Protein AF-A0A9D8TQX1-F1 (afdb_monomer)

Secondary structure (DSSP, 8-state):
--HHHHHHHHHHHHHHHHHHHHHHHHHHHHHHHHH-TT---HHHHHHH-HHHHHHHHHHHHHHHHHTT-HHHHHHHHHHHHHHHS-EE-TT-EE-SS-EEET-TT-EE-TT-EE-TT-EEETT-EEE-SSS--SS-S-EE-TT-EE-TT-EEESS-EEPTT-EEPTT-EE-S-B-TTEEEEETTEEEEEE-

Radius of gyration: 18.11 Å; Cα contacts (8 Å, |Δi|>4): 454; chains: 1; bounding box: 48×31×55 Å

Mean predicted aligned error: 3.9 Å

Structure (mmCIF, N/CA/C/O backbone):
data_AF-A0A9D8TQX1-F1
#
_entry.id   AF-A0A9D8TQX1-F1
#
loop_
_atom_site.group_PDB
_atom_site.id
_atom_site.type_symbol
_atom_site.label_atom_id
_atom_site.label_alt_id
_atom_site.label_comp_id
_atom_site.label_asym_id
_atom_site.label_entity_id
_atom_site.label_seq_id
_atom_site.pdbx_PDB_ins_code
_atom_site.Cartn_x
_atom_site.Cartn_y
_atom_site.Cartn_z
_atom_site.occupancy
_atom_site.B_iso_or_equiv
_atom_site.auth_seq_id
_atom_site.auth_comp_id
_atom_site.auth_asym_id
_atom_site.auth_atom_id
_atom_site.pdbx_PDB_model_num
ATOM 1 N N . MET A 1 1 ? -33.184 -14.477 29.916 1.00 69.00 1 MET A N 1
ATOM 2 C CA . MET A 1 1 ? -31.735 -14.456 29.607 1.00 69.00 1 MET A CA 1
ATOM 3 C C . MET A 1 1 ? -31.050 -13.635 30.692 1.00 69.00 1 MET A C 1
ATOM 5 O O . MET A 1 1 ? -31.557 -12.560 30.979 1.00 69.00 1 MET A O 1
ATOM 9 N N . ASP A 1 2 ? -29.996 -14.140 31.345 1.00 86.94 2 ASP A N 1
ATOM 10 C CA . ASP A 1 2 ? -29.319 -13.424 32.445 1.00 86.94 2 ASP A CA 1
ATOM 11 C C . ASP A 1 2 ? -28.578 -12.176 31.910 1.00 86.94 2 ASP A C 1
ATOM 13 O O . ASP A 1 2 ? -27.626 -12.327 31.133 1.00 86.94 2 ASP A O 1
ATOM 17 N N . PRO A 1 3 ? -28.972 -10.948 32.309 1.00 84.06 3 PRO A N 1
ATOM 18 C CA . PRO A 1 3 ? -28.325 -9.713 31.868 1.00 84.06 3 PRO A CA 1
ATOM 19 C C . PRO A 1 3 ? -26.827 -9.663 32.197 1.00 84.06 3 PRO A C 1
ATOM 21 O O . PRO A 1 3 ? -26.047 -9.099 31.431 1.00 84.06 3 PRO A O 1
ATOM 24 N N . ARG A 1 4 ? -26.395 -10.289 33.303 1.00 86.62 4 ARG A N 1
ATOM 25 C CA . ARG A 1 4 ? -24.981 -10.324 33.712 1.00 86.62 4 ARG A CA 1
ATOM 26 C C . ARG A 1 4 ? -24.151 -11.204 32.784 1.00 86.62 4 ARG A C 1
ATOM 28 O O . ARG A 1 4 ? -23.018 -10.845 32.466 1.00 86.62 4 ARG A O 1
ATOM 35 N N . LYS A 1 5 ? -24.721 -12.319 32.317 1.00 88.56 5 LYS A N 1
ATOM 36 C CA . LYS A 1 5 ? -24.099 -13.189 31.310 1.0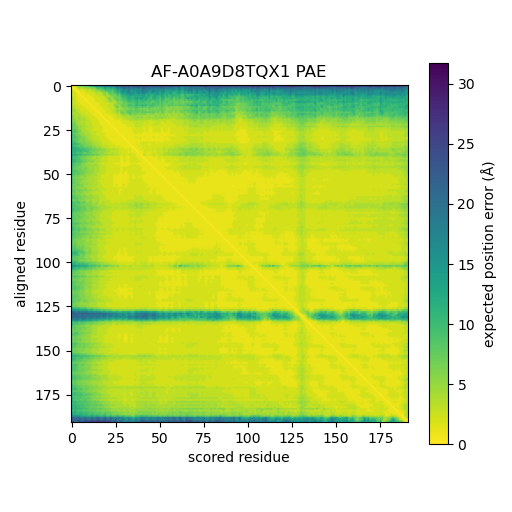0 88.56 5 LYS A CA 1
ATOM 37 C C . LYS A 1 5 ? -23.944 -12.453 29.976 1.00 88.56 5 LYS A C 1
ATOM 39 O O . LYS A 1 5 ? -22.842 -12.396 29.446 1.00 88.56 5 LYS A O 1
ATOM 44 N N . LEU A 1 6 ? -24.998 -11.776 29.509 1.00 88.00 6 LEU A N 1
ATOM 45 C CA . LEU A 1 6 ? -24.964 -11.005 28.259 1.00 88.00 6 LEU A CA 1
ATOM 46 C C . LEU A 1 6 ? -23.908 -9.881 28.275 1.00 88.00 6 LEU A C 1
ATOM 48 O O . LEU A 1 6 ? -23.226 -9.659 27.274 1.00 88.00 6 LEU A O 1
ATOM 52 N N . ILE A 1 7 ? -23.759 -9.171 29.399 1.00 90.50 7 ILE A N 1
ATOM 53 C CA . ILE A 1 7 ? -22.739 -8.121 29.557 1.00 90.50 7 ILE A CA 1
ATOM 54 C C . ILE A 1 7 ? -21.326 -8.719 29.536 1.00 90.50 7 ILE A C 1
ATOM 56 O O . ILE A 1 7 ? -20.458 -8.192 28.839 1.00 90.50 7 ILE A O 1
ATOM 60 N N . LYS A 1 8 ? -21.090 -9.826 30.255 1.00 89.81 8 LYS A N 1
ATOM 61 C CA . LYS A 1 8 ? -19.791 -10.521 30.252 1.00 89.81 8 LYS A CA 1
ATOM 62 C C . LYS A 1 8 ? -19.408 -11.009 28.856 1.00 89.81 8 LYS A C 1
ATOM 64 O O . LYS A 1 8 ? -18.277 -10.785 28.436 1.00 89.81 8 LYS A O 1
ATOM 69 N N . ASP A 1 9 ? -20.352 -11.595 28.125 1.00 90.88 9 ASP A N 1
ATOM 70 C CA . ASP A 1 9 ? -20.116 -12.099 26.770 1.00 90.88 9 ASP A CA 1
ATOM 71 C C . ASP A 1 9 ? -19.757 -10.956 25.805 1.00 90.88 9 ASP A C 1
ATOM 73 O O . ASP A 1 9 ? -18.794 -11.060 25.042 1.00 90.88 9 ASP A O 1
ATOM 77 N N . LYS A 1 10 ? -20.462 -9.815 25.888 1.00 88.69 10 LYS A N 1
ATOM 78 C CA . LYS A 1 10 ? -20.125 -8.610 25.108 1.00 88.69 10 LYS A CA 1
ATOM 79 C C . LYS A 1 10 ? -18.738 -8.062 25.450 1.00 88.69 10 LYS A C 1
ATOM 81 O O . LYS A 1 10 ? -17.983 -7.737 24.538 1.00 88.69 10 LYS A O 1
ATOM 86 N N . LEU A 1 11 ? -18.399 -7.963 26.736 1.00 90.25 11 LEU A N 1
ATOM 87 C CA . LEU A 1 11 ? -17.088 -7.477 27.184 1.00 90.25 11 LEU A CA 1
ATOM 88 C C . LEU A 1 11 ? -15.951 -8.389 26.721 1.00 90.25 11 LEU A C 1
ATOM 90 O O . LEU A 1 11 ? -14.916 -7.892 26.283 1.00 90.25 11 LEU A O 1
ATOM 94 N N . ASN A 1 12 ? -16.141 -9.707 26.794 1.00 90.31 12 ASN A N 1
ATOM 95 C CA . ASN A 1 12 ? -15.153 -10.670 26.319 1.00 90.31 12 ASN A CA 1
ATOM 96 C C . ASN A 1 12 ? -14.925 -10.523 24.815 1.00 90.31 12 ASN A C 1
ATOM 98 O O . ASN A 1 12 ? -13.776 -10.447 24.393 1.00 90.31 12 ASN A O 1
ATOM 102 N N . ARG A 1 13 ? -15.998 -10.381 24.028 1.00 88.38 13 ARG A N 1
ATOM 103 C CA . ARG A 1 13 ? -15.879 -10.160 22.583 1.00 88.38 13 ARG A CA 1
ATOM 104 C C . ARG A 1 13 ? -15.108 -8.880 22.259 1.00 88.38 13 ARG A C 1
ATOM 106 O O . ARG A 1 13 ? -14.161 -8.934 21.490 1.00 88.38 13 ARG A O 1
ATOM 113 N N . ILE A 1 14 ? -15.432 -7.767 22.924 1.00 86.62 14 ILE A N 1
ATOM 114 C CA . ILE A 1 14 ? -14.707 -6.495 22.751 1.00 86.62 14 ILE A CA 1
ATOM 115 C C . ILE A 1 14 ? -13.214 -6.658 23.065 1.00 86.62 14 ILE A C 1
ATOM 117 O O . ILE A 1 14 ? -12.375 -6.154 22.326 1.00 86.62 14 ILE A O 1
ATOM 121 N N . LYS A 1 15 ? -12.863 -7.367 24.146 1.00 87.62 15 LYS A N 1
ATOM 122 C CA . LYS A 1 15 ? -11.457 -7.619 24.500 1.00 87.62 15 LYS A CA 1
ATOM 123 C C . LYS A 1 15 ? -10.734 -8.445 23.438 1.00 87.62 15 LYS A C 1
ATOM 125 O O . LYS A 1 15 ? -9.597 -8.122 23.110 1.00 87.62 15 LYS A O 1
ATOM 130 N N . THR A 1 16 ? -11.378 -9.484 22.912 1.00 90.06 16 THR A N 1
ATOM 131 C CA . THR A 1 16 ? -10.821 -10.313 21.836 1.00 90.06 16 THR A CA 1
ATOM 132 C C . THR A 1 16 ? -10.605 -9.497 20.565 1.00 90.06 16 THR A C 1
ATOM 134 O O . THR A 1 16 ? -9.508 -9.527 20.012 1.00 90.06 16 THR A O 1
ATOM 137 N N . ASP A 1 17 ? -11.603 -8.713 20.153 1.00 87.38 17 ASP A N 1
ATOM 138 C CA . ASP A 1 17 ? -11.529 -7.874 18.954 1.00 87.38 17 ASP A CA 1
ATOM 139 C C . ASP A 1 17 ? -10.406 -6.830 19.077 1.00 87.38 17 ASP A C 1
ATOM 141 O O . ASP A 1 17 ? -9.601 -6.659 18.163 1.00 87.38 17 ASP A O 1
ATOM 145 N N . LEU A 1 18 ? -10.292 -6.174 20.238 1.00 87.88 18 LEU A N 1
ATOM 146 C CA . LEU A 1 18 ? -9.209 -5.226 20.520 1.00 87.88 18 LEU A CA 1
ATOM 147 C C . LEU A 1 18 ? -7.829 -5.893 20.511 1.00 87.88 18 LEU A C 1
ATOM 149 O O . LEU A 1 18 ? -6.872 -5.291 20.029 1.00 87.88 18 LEU A O 1
ATOM 153 N N . GLY A 1 19 ? -7.723 -7.121 21.026 1.00 91.44 19 GLY A N 1
ATOM 154 C CA . GLY A 1 19 ? -6.492 -7.909 20.969 1.00 91.44 19 GLY A CA 1
ATOM 155 C C . GLY A 1 19 ? -6.062 -8.180 19.529 1.00 91.44 19 GLY A C 1
ATOM 156 O O . GLY A 1 19 ? -4.933 -7.872 19.164 1.00 91.44 19 GLY A O 1
ATOM 157 N N . ALA A 1 20 ? -6.985 -8.648 18.687 1.00 89.38 20 ALA A N 1
ATOM 158 C CA . ALA A 1 20 ? -6.708 -8.921 17.279 1.00 89.38 20 ALA A CA 1
ATOM 159 C C . ALA A 1 20 ? -6.309 -7.654 16.498 1.00 89.38 20 ALA A C 1
ATOM 161 O O . ALA A 1 20 ? -5.365 -7.684 15.709 1.00 89.38 20 ALA A O 1
ATOM 162 N N . ILE A 1 21 ? -6.987 -6.525 16.745 1.00 91.25 21 ILE A N 1
ATOM 163 C CA . ILE A 1 21 ? -6.635 -5.233 16.134 1.00 91.25 21 ILE A CA 1
ATOM 164 C C . ILE A 1 21 ? -5.230 -4.811 16.558 1.00 91.25 21 ILE A C 1
ATOM 166 O O . ILE A 1 21 ? -4.421 -4.446 15.706 1.00 91.25 21 ILE A O 1
ATOM 170 N N . ARG A 1 22 ? -4.922 -4.878 17.858 1.00 93.50 22 ARG A N 1
ATOM 171 C CA . ARG A 1 22 ? -3.593 -4.547 18.381 1.00 93.50 22 ARG A CA 1
ATOM 172 C C . ARG A 1 22 ? -2.520 -5.393 17.703 1.00 93.50 22 ARG A C 1
ATOM 174 O O . ARG A 1 22 ? -1.526 -4.842 17.247 1.00 93.50 22 ARG A O 1
ATOM 181 N N . ASP A 1 23 ? -2.727 -6.702 17.620 1.00 94.88 23 ASP A N 1
ATOM 182 C CA . ASP A 1 23 ? -1.740 -7.622 17.059 1.00 94.88 23 ASP A CA 1
ATOM 183 C C . ASP A 1 23 ? -1.534 -7.366 15.554 1.00 94.88 23 ASP A C 1
ATOM 185 O O . ASP A 1 23 ? -0.401 -7.379 15.076 1.00 94.88 23 ASP A O 1
ATOM 189 N N . SER A 1 24 ? -2.600 -7.024 14.819 1.00 93.81 24 SER A N 1
ATOM 190 C CA . SER A 1 24 ? -2.498 -6.596 13.417 1.00 93.81 24 SER A CA 1
ATOM 191 C C . SER A 1 24 ? -1.720 -5.289 13.254 1.00 93.81 24 SER A C 1
ATOM 193 O O . SER A 1 24 ? -0.925 -5.171 12.326 1.00 93.81 24 SER A O 1
ATOM 195 N N . VAL A 1 25 ? -1.944 -4.303 14.125 1.00 96.62 25 VAL A N 1
ATOM 196 C CA . VAL A 1 25 ? -1.234 -3.015 14.071 1.00 96.62 25 VAL A CA 1
ATOM 197 C C . VAL A 1 25 ? 0.242 -3.199 14.408 1.00 96.62 25 VAL A C 1
ATOM 199 O O . VAL A 1 25 ? 1.092 -2.644 13.721 1.00 96.62 25 VAL A O 1
ATOM 202 N N . LEU A 1 26 ? 0.558 -4.003 15.425 1.00 97.19 26 LEU A N 1
ATOM 203 C CA . LEU A 1 26 ? 1.941 -4.320 15.779 1.00 97.19 26 LEU A CA 1
ATOM 204 C C . LEU A 1 26 ? 2.652 -5.063 14.648 1.00 97.19 26 LEU A C 1
ATOM 206 O O . LEU A 1 26 ? 3.803 -4.755 14.355 1.00 97.19 26 LEU A O 1
ATOM 210 N N . TYR A 1 27 ? 1.964 -5.983 13.967 1.00 98.00 27 TYR A N 1
ATOM 211 C CA . TYR A 1 27 ? 2.515 -6.643 12.786 1.00 98.00 27 TYR A CA 1
ATOM 212 C C . TYR A 1 27 ? 2.905 -5.635 11.697 1.00 98.00 27 TYR A C 1
ATOM 214 O O . TYR A 1 27 ? 4.018 -5.698 11.180 1.00 98.00 27 TYR A O 1
ATOM 222 N N . ASP A 1 28 ? 2.022 -4.680 11.388 1.00 97.69 28 ASP A N 1
ATOM 223 C CA . ASP A 1 28 ? 2.306 -3.621 10.414 1.00 97.69 28 ASP A CA 1
ATOM 224 C C . ASP A 1 28 ? 3.488 -2.743 10.881 1.00 97.69 28 ASP A C 1
ATOM 226 O O . ASP A 1 28 ? 4.413 -2.504 10.108 1.00 97.69 28 ASP A O 1
ATOM 230 N N . VAL A 1 29 ? 3.535 -2.340 12.158 1.00 98.12 29 VAL A N 1
ATOM 231 C CA . VAL A 1 29 ? 4.657 -1.563 12.725 1.00 98.12 29 VAL A CA 1
ATOM 232 C C . VAL A 1 29 ? 5.987 -2.307 12.587 1.00 98.12 29 VAL A C 1
ATOM 234 O O . VAL A 1 29 ? 6.970 -1.729 12.121 1.00 98.12 29 VAL A O 1
ATOM 237 N N . HIS A 1 30 ? 6.033 -3.592 12.935 1.00 97.88 30 HIS A N 1
ATOM 238 C CA . HIS A 1 30 ? 7.247 -4.397 12.798 1.00 97.88 30 HIS A CA 1
ATOM 239 C C . HIS A 1 30 ? 7.662 -4.574 11.336 1.00 97.88 30 HIS A C 1
ATOM 241 O O . HIS A 1 30 ? 8.851 -4.531 11.031 1.00 97.88 30 HIS A O 1
ATOM 247 N N . ALA A 1 31 ? 6.698 -4.682 10.422 1.00 98.06 31 ALA A N 1
ATOM 248 C CA . ALA A 1 31 ? 6.957 -4.713 8.990 1.00 98.06 31 ALA A CA 1
ATOM 249 C C . ALA A 1 31 ? 7.680 -3.447 8.489 1.00 98.06 31 ALA A C 1
ATOM 251 O O . ALA A 1 31 ? 8.590 -3.573 7.667 1.00 98.06 31 ALA A O 1
ATOM 252 N N . PHE A 1 32 ? 7.312 -2.258 8.986 1.00 97.81 32 PHE A N 1
ATOM 253 C CA . PHE A 1 32 ? 8.056 -1.016 8.729 1.00 97.81 32 PHE A CA 1
ATOM 254 C C . PHE A 1 32 ? 9.445 -1.057 9.380 1.00 97.81 32 PHE A C 1
ATOM 256 O O . PHE A 1 32 ? 10.429 -0.789 8.701 1.00 97.81 32 PHE A O 1
ATOM 263 N N . ARG A 1 33 ? 9.552 -1.458 10.656 1.00 96.62 33 ARG A N 1
ATOM 264 C CA . ARG A 1 33 ? 10.838 -1.554 11.383 1.00 96.62 33 ARG A CA 1
ATOM 265 C C . ARG A 1 33 ? 11.856 -2.467 10.700 1.00 96.62 33 ARG A C 1
ATOM 267 O O . ARG A 1 33 ? 13.047 -2.193 10.759 1.00 96.62 33 ARG A O 1
ATOM 274 N N . GLU A 1 34 ? 11.395 -3.559 10.099 1.00 96.69 34 GLU A N 1
ATOM 275 C CA . GLU A 1 34 ? 12.246 -4.532 9.412 1.00 96.69 34 GLU A CA 1
ATOM 276 C C . GLU A 1 34 ? 12.753 -4.014 8.060 1.00 96.69 34 GLU A C 1
ATOM 278 O O . GLU A 1 34 ? 13.872 -4.326 7.655 1.00 96.69 34 GLU A O 1
ATOM 283 N N . ARG A 1 35 ? 11.929 -3.237 7.346 1.00 95.75 35 ARG A N 1
ATOM 284 C CA . ARG A 1 35 ? 12.192 -2.844 5.952 1.00 95.75 35 ARG A CA 1
ATOM 285 C C . ARG A 1 35 ? 12.648 -1.406 5.767 1.00 95.75 35 ARG A C 1
ATOM 287 O O . ARG A 1 35 ? 13.155 -1.099 4.691 1.00 95.75 35 ARG A O 1
ATOM 294 N N . ASP A 1 36 ? 12.503 -0.566 6.782 1.00 95.00 36 ASP A N 1
ATOM 295 C CA . ASP A 1 36 ? 13.037 0.789 6.805 1.00 95.00 36 ASP A CA 1
ATOM 296 C C . ASP A 1 36 ? 14.218 0.886 7.790 1.00 95.00 36 ASP A C 1
ATOM 298 O O . ASP A 1 36 ? 14.011 0.947 9.007 1.00 95.00 36 ASP A O 1
ATOM 302 N N . PRO A 1 37 ? 15.468 0.936 7.288 1.00 92.44 37 PRO A N 1
ATOM 303 C CA . PRO A 1 37 ? 16.653 1.127 8.119 1.00 92.44 37 PRO A CA 1
ATOM 304 C C . PRO A 1 37 ? 16.667 2.444 8.909 1.00 92.44 37 PRO A C 1
ATOM 306 O O . PRO A 1 37 ? 17.447 2.566 9.854 1.00 92.44 37 PRO A O 1
ATOM 309 N N . ALA A 1 38 ? 15.867 3.443 8.516 1.00 94.44 38 ALA A N 1
ATOM 310 C CA . ALA A 1 38 ? 15.802 4.736 9.188 1.00 94.44 38 ALA A CA 1
ATOM 311 C C . ALA A 1 38 ? 14.938 4.705 10.452 1.00 94.44 38 ALA A C 1
ATOM 313 O O . ALA A 1 38 ? 15.170 5.514 11.354 1.00 94.44 38 ALA A O 1
ATOM 314 N N . ALA A 1 39 ? 14.002 3.759 10.567 1.00 94.44 39 ALA A N 1
ATOM 315 C CA . ALA A 1 39 ? 13.159 3.642 11.744 1.00 94.44 39 ALA A CA 1
ATOM 316 C C . ALA A 1 39 ? 14.014 3.406 12.996 1.00 94.44 39 ALA A C 1
ATOM 318 O O . ALA A 1 39 ? 14.852 2.502 13.037 1.00 94.44 39 ALA A O 1
ATOM 319 N N . GLN A 1 40 ? 13.783 4.182 14.055 1.00 94.25 40 GLN A N 1
ATOM 320 C CA . GLN A 1 40 ? 14.495 4.041 15.329 1.00 94.25 40 GLN A CA 1
ATOM 321 C C . GLN A 1 40 ? 13.640 3.343 16.391 1.00 94.25 40 GLN A C 1
ATOM 323 O O . GLN A 1 40 ? 14.181 2.660 17.262 1.00 94.25 40 GLN A O 1
ATOM 328 N N . SER A 1 41 ? 12.308 3.459 16.327 1.00 96.81 41 SER A N 1
ATOM 329 C CA . SER A 1 41 ? 11.408 2.831 17.306 1.00 96.81 41 SER A CA 1
ATOM 330 C C . SER A 1 41 ? 10.001 2.547 16.774 1.00 96.81 41 SER A C 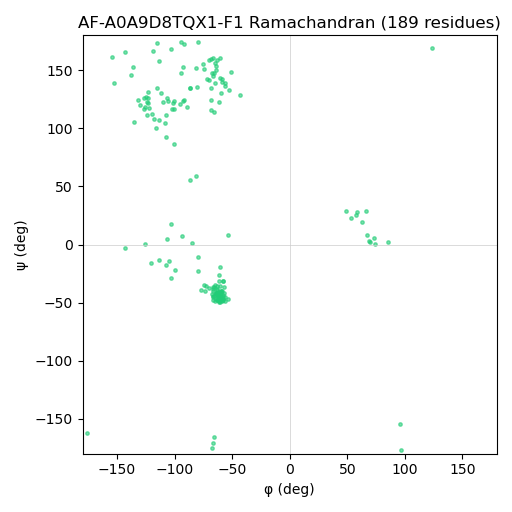1
ATOM 332 O O . SER A 1 41 ? 9.545 3.158 15.812 1.00 96.81 41 SER A O 1
ATOM 334 N N . ASP A 1 42 ? 9.280 1.653 17.452 1.00 97.19 42 ASP A N 1
ATOM 335 C CA . ASP A 1 42 ? 7.878 1.337 17.146 1.00 97.19 42 ASP A CA 1
ATOM 336 C C . ASP A 1 42 ? 6.963 2.557 17.340 1.00 97.19 42 ASP A C 1
ATOM 338 O O . ASP A 1 42 ? 6.021 2.766 16.578 1.00 97.19 42 ASP A O 1
ATOM 342 N N . ALA A 1 43 ? 7.264 3.391 18.342 1.00 97.25 43 ALA A N 1
ATOM 343 C CA . ALA A 1 43 ? 6.524 4.621 18.610 1.00 97.25 43 ALA A CA 1
ATOM 344 C C . ALA A 1 43 ? 6.702 5.649 17.485 1.00 97.25 43 ALA A C 1
ATOM 346 O O . ALA A 1 43 ? 5.738 6.297 17.092 1.00 97.25 43 ALA A O 1
ATOM 347 N N . GLU A 1 44 ? 7.916 5.774 16.947 1.00 97.44 44 GLU A N 1
ATOM 348 C CA . GLU A 1 44 ? 8.202 6.644 15.804 1.00 97.44 44 GLU A CA 1
ATOM 349 C C . GLU A 1 44 ? 7.401 6.212 14.570 1.00 97.44 44 GLU A C 1
ATOM 351 O O . GLU A 1 44 ? 6.695 7.030 13.984 1.00 97.44 44 GLU A O 1
ATOM 356 N N . VAL A 1 45 ? 7.433 4.918 14.236 1.00 97.50 45 VAL A N 1
ATOM 357 C CA . VAL A 1 45 ? 6.660 4.359 13.117 1.00 97.50 45 VAL A CA 1
ATOM 358 C C . VAL A 1 45 ? 5.165 4.604 13.313 1.00 97.50 45 VAL A C 1
ATOM 360 O O . VAL A 1 45 ? 4.486 5.094 12.414 1.00 97.50 45 VAL A O 1
ATOM 363 N N . LEU A 1 46 ? 4.635 4.293 14.497 1.00 96.94 46 LEU A N 1
ATOM 364 C CA . LEU A 1 46 ? 3.202 4.394 14.752 1.00 96.94 46 LEU A CA 1
ATOM 365 C C . LEU A 1 46 ? 2.683 5.836 14.721 1.00 96.94 46 LEU A C 1
ATOM 367 O O . LEU A 1 46 ? 1.549 6.047 14.300 1.00 96.94 46 LEU A O 1
ATOM 371 N N . LEU A 1 47 ? 3.470 6.796 15.214 1.00 96.56 47 LEU A N 1
ATOM 372 C CA . LEU A 1 47 ? 3.012 8.169 15.446 1.00 96.56 47 LEU A CA 1
ATOM 373 C C . LEU A 1 47 ? 3.411 9.151 14.347 1.00 96.56 47 LEU A C 1
ATOM 375 O O . LEU A 1 47 ? 2.802 10.217 14.251 1.00 96.56 47 LEU A O 1
ATOM 379 N N . LEU A 1 48 ? 4.454 8.848 13.570 1.00 97.00 48 LEU A N 1
ATOM 380 C CA . LEU A 1 48 ? 5.057 9.817 12.654 1.00 97.00 48 LEU A CA 1
ATOM 381 C C . LEU A 1 48 ? 5.032 9.372 11.190 1.00 97.00 48 LEU A C 1
ATOM 383 O O . LEU A 1 48 ? 5.220 10.221 10.322 1.00 97.00 48 LEU A O 1
ATOM 387 N N . TYR A 1 49 ? 4.789 8.091 10.880 1.00 97.94 49 TYR A N 1
ATOM 388 C CA . TYR A 1 49 ? 4.944 7.602 9.506 1.00 97.94 49 TYR A CA 1
ATOM 389 C C . TYR A 1 49 ? 3.638 7.762 8.716 1.00 97.94 49 TYR A C 1
ATOM 391 O O . TYR A 1 49 ? 2.635 7.114 9.036 1.00 97.94 49 TYR A O 1
ATOM 399 N N . PRO A 1 50 ? 3.623 8.552 7.620 1.00 98.00 50 PRO A N 1
ATOM 400 C CA . PRO A 1 50 ? 2.418 8.744 6.813 1.00 98.00 50 PRO A CA 1
ATOM 401 C C . PRO A 1 50 ? 1.893 7.442 6.205 1.00 98.00 50 PRO A C 1
ATOM 403 O O . PRO A 1 50 ? 0.680 7.249 6.137 1.00 98.00 50 PRO A O 1
ATOM 406 N N . GLY A 1 51 ? 2.796 6.534 5.811 1.00 98.19 51 GLY A N 1
ATOM 407 C CA . GLY A 1 51 ? 2.446 5.198 5.329 1.00 98.19 51 GLY A CA 1
ATOM 408 C C . GLY A 1 51 ? 1.653 4.402 6.362 1.00 98.19 51 GLY A C 1
ATOM 409 O O . GLY A 1 51 ? 0.586 3.881 6.044 1.00 98.19 51 GLY A O 1
ATOM 410 N N . MET A 1 52 ? 2.115 4.388 7.615 1.00 98.31 52 MET A N 1
ATOM 411 C CA . MET A 1 52 ? 1.428 3.717 8.720 1.00 98.31 52 MET A CA 1
ATOM 412 C C . MET A 1 52 ? 0.045 4.334 8.975 1.00 98.31 52 MET A C 1
ATOM 414 O O . MET A 1 52 ? -0.958 3.622 9.047 1.00 98.31 52 MET A O 1
ATOM 418 N N . HIS A 1 53 ? -0.041 5.667 9.034 1.00 98.56 53 HIS A N 1
ATOM 419 C CA . HIS A 1 53 ? -1.315 6.366 9.212 1.00 98.56 53 HIS A CA 1
ATOM 420 C C . HIS A 1 53 ? -2.309 6.060 8.082 1.00 98.56 53 HIS A C 1
ATOM 422 O O . HIS A 1 53 ? -3.482 5.795 8.351 1.00 98.56 53 HIS A O 1
ATOM 428 N N . ALA A 1 54 ? -1.854 6.049 6.825 1.00 98.62 54 ALA A N 1
ATOM 429 C CA . ALA A 1 54 ? -2.698 5.740 5.675 1.00 98.62 54 ALA A CA 1
ATOM 430 C C . ALA A 1 54 ? -3.305 4.331 5.766 1.00 98.62 54 ALA A C 1
ATOM 432 O O . ALA A 1 54 ? -4.493 4.166 5.482 1.00 98.62 54 ALA A O 1
ATOM 433 N N . LEU A 1 55 ? -2.538 3.333 6.224 1.00 98.50 55 LEU A N 1
ATOM 434 C CA . LEU A 1 55 ? -3.050 1.977 6.443 1.00 98.50 55 LEU A CA 1
ATOM 435 C C . LEU A 1 55 ? -4.093 1.927 7.559 1.00 98.50 55 LEU A C 1
ATOM 437 O O . LEU A 1 55 ? -5.141 1.310 7.374 1.00 98.50 55 LEU A O 1
ATOM 441 N N . LEU A 1 56 ? -3.858 2.601 8.690 1.00 98.38 56 LEU A N 1
ATOM 442 C CA . LEU A 1 56 ? -4.825 2.651 9.793 1.00 98.38 56 LEU A CA 1
ATOM 443 C C . LEU A 1 56 ? -6.160 3.253 9.339 1.00 98.38 56 LEU A C 1
ATOM 445 O O . LEU A 1 56 ? -7.223 2.667 9.568 1.00 98.38 56 LEU A O 1
ATOM 449 N N . PHE A 1 57 ? -6.112 4.390 8.639 1.00 98.56 57 PHE A N 1
ATOM 450 C CA . PHE A 1 57 ? -7.312 5.008 8.080 1.00 98.56 57 PHE A CA 1
ATOM 451 C C . PHE A 1 57 ? -7.982 4.123 7.032 1.00 98.56 57 PHE A C 1
ATOM 453 O O . PHE A 1 57 ? -9.209 4.011 7.033 1.00 98.56 57 PHE A O 1
ATOM 460 N N . HIS A 1 58 ? -7.208 3.475 6.158 1.00 98.75 58 HIS A N 1
ATOM 461 C CA . HIS A 1 58 ? -7.754 2.563 5.162 1.00 98.75 58 HIS A CA 1
ATOM 462 C C . HIS A 1 58 ? -8.468 1.379 5.815 1.00 98.75 58 HIS A C 1
ATOM 464 O O . HIS A 1 58 ? -9.606 1.114 5.449 1.00 98.75 58 HIS A O 1
ATOM 470 N N . ARG A 1 59 ? -7.873 0.714 6.813 1.00 98.19 59 ARG A N 1
ATOM 471 C CA . ARG A 1 59 ? -8.510 -0.415 7.515 1.00 98.19 59 ARG A CA 1
ATOM 472 C C . ARG A 1 59 ? -9.841 0.006 8.159 1.00 98.19 59 ARG A C 1
ATOM 474 O O . ARG A 1 59 ? -10.831 -0.717 8.054 1.00 98.19 59 ARG A O 1
ATOM 481 N N . ALA A 1 60 ? -9.906 1.205 8.747 1.00 97.94 60 ALA A N 1
ATOM 482 C CA . ALA A 1 60 ? -11.156 1.763 9.272 1.00 97.94 60 ALA A CA 1
ATOM 483 C C . ALA A 1 60 ? -12.182 2.073 8.162 1.00 97.94 60 ALA A C 1
ATOM 485 O O . ALA A 1 60 ? -13.361 1.732 8.287 1.00 97.94 60 ALA A O 1
ATOM 486 N N . ALA A 1 61 ? -11.742 2.689 7.061 1.00 98.69 61 ALA A N 1
ATOM 487 C CA . ALA A 1 61 ? -12.588 2.995 5.911 1.00 98.69 61 ALA A CA 1
ATOM 488 C C . ALA A 1 61 ? -13.121 1.724 5.232 1.00 98.69 61 ALA A C 1
ATOM 490 O O . ALA A 1 61 ? -14.299 1.669 4.886 1.00 98.69 61 ALA A O 1
ATOM 491 N N . HIS A 1 62 ? -12.286 0.697 5.086 1.00 98.62 62 HIS A N 1
ATOM 492 C CA . HIS A 1 62 ? -12.636 -0.598 4.514 1.00 98.62 62 HIS A CA 1
ATOM 493 C C . HIS A 1 62 ? -13.723 -1.282 5.342 1.00 98.62 62 HIS A C 1
ATOM 495 O O . HIS A 1 62 ? -14.773 -1.629 4.811 1.00 98.62 62 HIS A O 1
ATOM 501 N N . ALA A 1 63 ? -13.559 -1.335 6.668 1.00 97.38 63 ALA A N 1
ATOM 502 C CA . ALA A 1 63 ? -14.562 -1.914 7.559 1.00 97.38 63 ALA A CA 1
ATOM 503 C C . ALA A 1 63 ? -15.922 -1.183 7.509 1.00 97.38 63 ALA A C 1
ATOM 505 O O . ALA A 1 63 ? -16.968 -1.797 7.726 1.00 97.38 63 ALA A O 1
ATOM 506 N N . LEU A 1 64 ? -15.940 0.132 7.251 1.00 98.19 64 LEU A N 1
ATOM 507 C CA . LEU A 1 64 ? -17.183 0.873 6.998 1.00 98.19 64 LEU A CA 1
ATOM 508 C C . LEU A 1 64 ? -17.761 0.569 5.615 1.00 98.19 64 LEU A C 1
ATOM 510 O O . LEU A 1 64 ? -18.979 0.435 5.481 1.00 98.19 64 LEU A O 1
ATOM 514 N N . HIS A 1 65 ? -16.899 0.458 4.606 1.00 98.38 65 HIS A N 1
ATOM 515 C CA . HIS A 1 65 ? -17.286 0.133 3.240 1.00 98.38 65 HIS A CA 1
ATOM 516 C C . HIS A 1 65 ? -17.960 -1.242 3.162 1.00 98.38 65 HIS A C 1
ATOM 518 O O . HIS A 1 65 ? -19.052 -1.342 2.609 1.00 98.38 65 HIS A O 1
ATOM 524 N N . GLU A 1 66 ? -17.387 -2.267 3.798 1.00 98.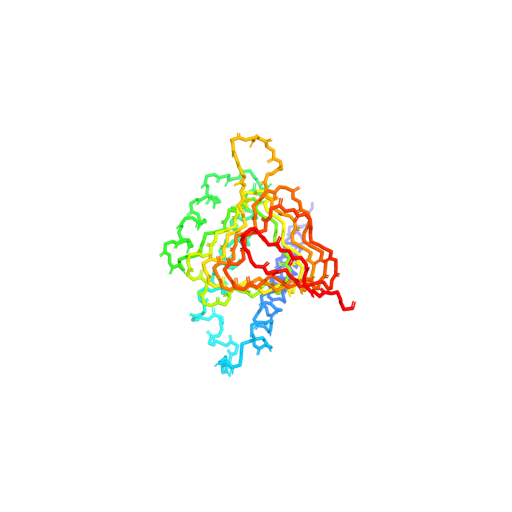00 66 GLU A N 1
ATOM 525 C CA . GLU A 1 66 ? -17.954 -3.624 3.864 1.00 98.00 66 GLU A CA 1
ATOM 526 C C . GLU A 1 66 ? -19.325 -3.673 4.558 1.00 98.00 66 GLU A C 1
ATOM 528 O O . GLU A 1 66 ? -20.154 -4.528 4.260 1.00 98.00 66 GLU A O 1
ATOM 533 N N . LYS A 1 67 ? -19.602 -2.719 5.455 1.00 97.81 67 LYS A N 1
ATOM 534 C CA . LYS A 1 67 ? -20.907 -2.561 6.121 1.00 97.81 67 LYS A CA 1
ATOM 535 C C . LYS A 1 67 ? -21.913 -1.738 5.305 1.00 97.81 67 LYS A C 1
ATOM 537 O O . LYS A 1 67 ? -23.015 -1.487 5.785 1.00 97.81 67 LYS A O 1
ATOM 542 N N . GLY A 1 68 ? -21.544 -1.285 4.107 1.00 97.81 68 GLY A N 1
ATOM 543 C CA . GLY A 1 68 ? -22.391 -0.480 3.224 1.00 97.81 68 GLY A CA 1
ATOM 544 C C . GLY A 1 68 ? -22.357 1.030 3.491 1.00 97.81 68 GLY A C 1
ATOM 545 O O . GLY A 1 68 ? -23.023 1.785 2.784 1.00 97.81 68 GLY A O 1
ATOM 546 N N . TYR A 1 69 ? -21.558 1.516 4.449 1.00 98.06 69 TYR A N 1
ATOM 547 C CA . TYR A 1 69 ? -21.414 2.951 4.739 1.00 98.06 69 TYR A CA 1
ATOM 548 C C . TYR A 1 69 ? -20.426 3.627 3.774 1.00 98.06 69 TYR A C 1
ATOM 550 O O . TYR A 1 69 ? -19.407 4.193 4.175 1.00 98.06 69 TYR A O 1
ATOM 558 N N . THR A 1 70 ? -20.722 3.566 2.476 1.00 97.19 70 THR A N 1
ATOM 559 C CA . THR A 1 70 ? -19.811 3.946 1.382 1.00 97.19 70 THR A CA 1
ATOM 560 C C . THR A 1 70 ? -19.384 5.414 1.418 1.00 97.19 70 THR A C 1
ATOM 562 O O . THR A 1 70 ? -18.205 5.708 1.223 1.00 97.19 70 THR A O 1
ATOM 565 N N . PHE A 1 71 ? -20.300 6.338 1.725 1.00 98.31 71 PHE A N 1
ATOM 566 C CA . PHE A 1 71 ? -19.976 7.763 1.841 1.00 98.31 71 PHE A CA 1
ATOM 567 C C . PHE A 1 71 ? -19.011 8.038 3.001 1.00 98.31 71 PHE A C 1
ATOM 569 O O . PHE A 1 71 ? -17.990 8.695 2.810 1.00 98.31 71 PHE A O 1
ATOM 576 N N . ALA A 1 72 ? -19.295 7.492 4.189 1.00 98.50 72 ALA A N 1
ATOM 577 C CA . ALA A 1 72 ? -18.440 7.660 5.363 1.00 98.50 72 ALA A CA 1
ATOM 578 C C . ALA A 1 72 ? -17.047 7.056 5.128 1.00 98.50 72 ALA A C 1
ATOM 580 O O . ALA A 1 72 ? -16.034 7.691 5.412 1.00 98.50 72 ALA A O 1
ATOM 581 N N . ALA A 1 73 ? -16.993 5.869 4.521 1.00 98.62 73 ALA A N 1
ATOM 582 C CA . ALA A 1 73 ? -15.747 5.238 4.108 1.00 98.62 73 ALA A CA 1
ATOM 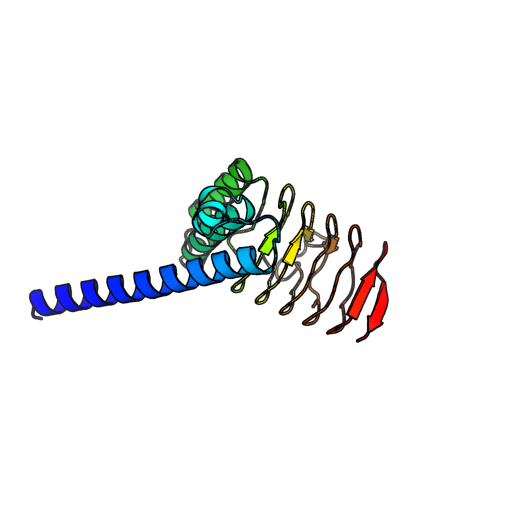583 C C . ALA A 1 73 ? -14.944 6.126 3.139 1.00 98.62 73 ALA A C 1
ATOM 585 O O . ALA A 1 73 ? -13.738 6.317 3.316 1.00 98.62 73 ALA A O 1
ATOM 586 N N . ARG A 1 74 ? -15.605 6.722 2.135 1.00 98.38 74 ARG A N 1
ATOM 587 C CA . ARG A 1 74 ? -14.951 7.630 1.181 1.00 98.38 74 ARG A CA 1
ATOM 588 C C . ARG A 1 74 ? -14.476 8.917 1.856 1.00 98.38 74 ARG A C 1
ATOM 590 O O . ARG A 1 74 ? -13.374 9.360 1.549 1.00 98.38 74 ARG A O 1
ATOM 597 N N . ALA A 1 75 ? -15.240 9.473 2.795 1.00 98.69 75 ALA A N 1
ATOM 598 C CA . ALA A 1 75 ? -14.836 10.647 3.567 1.00 98.69 75 ALA A CA 1
ATOM 599 C C . ALA A 1 75 ? -13.556 10.384 4.383 1.00 98.69 75 ALA A C 1
ATOM 601 O O . ALA A 1 75 ? -12.629 11.189 4.324 1.00 98.69 75 ALA A O 1
ATOM 602 N N . ILE A 1 76 ? -13.455 9.230 5.059 1.00 98.75 76 ILE A N 1
ATOM 603 C CA . ILE A 1 76 ? -12.227 8.826 5.771 1.00 98.75 76 ILE A CA 1
ATOM 604 C C . ILE A 1 76 ? -11.054 8.681 4.797 1.00 98.75 76 ILE A C 1
ATOM 606 O O . ILE A 1 76 ? -9.983 9.223 5.053 1.00 98.75 76 ILE A O 1
ATOM 610 N N . SER A 1 77 ? -11.254 8.000 3.665 1.00 98.56 77 SER A N 1
ATOM 611 C CA . SER A 1 77 ? -10.221 7.837 2.629 1.00 98.56 77 SER A CA 1
ATOM 612 C C . SER A 1 77 ? -9.700 9.185 2.110 1.00 98.56 77 SER A C 1
ATOM 614 O O . SER A 1 77 ? -8.491 9.367 1.974 1.00 98.56 77 SER A O 1
ATOM 616 N N . GLN A 1 78 ? -10.578 10.168 1.887 1.00 98.62 78 GLN A N 1
ATOM 617 C CA . GLN A 1 78 ? -10.163 11.504 1.448 1.00 98.62 78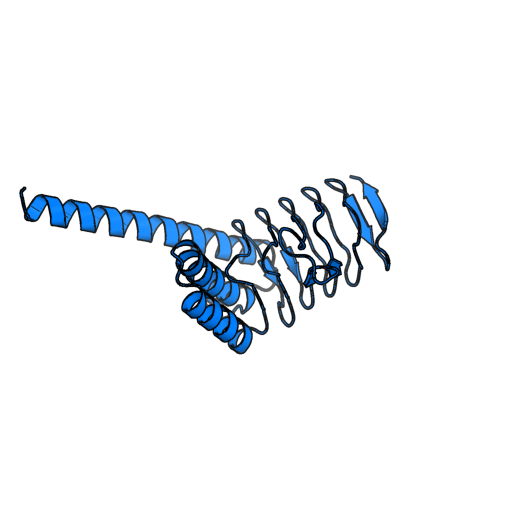 GLN A CA 1
ATOM 618 C C . GLN A 1 78 ? -9.483 12.318 2.557 1.00 98.62 78 GLN A C 1
ATOM 620 O O . GLN A 1 78 ? -8.518 13.028 2.279 1.00 98.62 78 GLN A O 1
ATOM 625 N N . GLY A 1 79 ? -9.922 12.180 3.811 1.00 98.62 79 GLY A N 1
ATOM 626 C CA . GLY A 1 79 ? -9.221 12.757 4.961 1.00 98.62 79 GLY A CA 1
ATOM 627 C C . GLY A 1 79 ? -7.807 12.190 5.114 1.00 98.62 79 GLY A C 1
ATOM 628 O O . GLY A 1 79 ? -6.849 12.946 5.266 1.00 98.62 79 GLY A O 1
ATOM 629 N N . ALA A 1 80 ? -7.654 10.871 4.972 1.00 98.38 80 ALA A N 1
ATOM 630 C CA . ALA A 1 80 ? -6.356 10.202 4.988 1.00 98.38 80 ALA A CA 1
ATOM 631 C C . ALA A 1 80 ? -5.444 10.714 3.869 1.00 98.38 80 ALA A C 1
ATOM 633 O O . ALA A 1 80 ? -4.300 11.080 4.137 1.00 98.38 80 ALA A O 1
ATOM 634 N N . ARG A 1 81 ? -5.964 10.830 2.638 1.00 98.44 81 ARG A N 1
ATOM 635 C CA . ARG A 1 81 ? -5.246 11.428 1.503 1.00 98.44 81 ARG A CA 1
ATOM 636 C C . ARG A 1 81 ? -4.779 12.848 1.811 1.00 98.44 81 ARG A C 1
ATOM 638 O O . ARG A 1 81 ? -3.646 13.188 1.495 1.00 98.44 81 ARG A O 1
ATOM 645 N N . PHE A 1 82 ? -5.637 13.677 2.401 1.00 98.19 82 PHE A N 1
ATOM 646 C CA . PHE A 1 82 ? -5.292 15.058 2.738 1.00 98.19 82 PHE A CA 1
ATOM 647 C C . PHE A 1 82 ? -4.145 15.142 3.756 1.00 98.19 82 PHE A C 1
ATOM 649 O O . PHE A 1 82 ? -3.247 15.958 3.588 1.00 98.19 82 PHE A O 1
ATOM 656 N N . ILE A 1 83 ? -4.151 14.276 4.773 1.00 97.75 83 ILE A N 1
ATOM 657 C CA . ILE A 1 83 ? -3.141 14.270 5.842 1.00 97.75 83 ILE A CA 1
ATOM 658 C C . ILE A 1 83 ? -1.820 13.636 5.381 1.00 97.75 83 ILE A C 1
ATOM 660 O O . ILE A 1 83 ? -0.749 14.098 5.761 1.00 97.75 83 ILE A O 1
ATOM 664 N N . THR A 1 84 ? -1.887 12.561 4.593 1.00 98.31 84 THR A N 1
ATOM 665 C CA . THR A 1 84 ? -0.725 11.694 4.308 1.00 98.31 84 THR A CA 1
ATOM 666 C C . THR A 1 84 ? -0.173 11.830 2.891 1.00 98.31 84 THR A C 1
ATOM 668 O O . THR A 1 84 ? 0.943 11.393 2.627 1.00 98.31 84 THR A O 1
ATOM 671 N N . GLY A 1 85 ? -0.947 12.389 1.955 1.00 98.44 85 GLY A N 1
ATOM 672 C CA . GLY A 1 85 ? -0.620 12.385 0.528 1.00 98.44 85 GLY A CA 1
ATOM 673 C C . GLY A 1 85 ? -0.786 11.024 -0.165 1.00 98.44 85 GLY A C 1
ATOM 674 O O . GLY A 1 85 ? -0.439 10.918 -1.341 1.00 98.44 85 GLY A O 1
ATOM 675 N N . ILE A 1 86 ? -1.310 10.007 0.533 1.00 98.88 86 ILE A N 1
ATOM 676 C CA . ILE A 1 86 ? -1.539 8.644 0.029 1.00 98.88 86 ILE A CA 1
ATOM 677 C C . ILE A 1 86 ? -3.038 8.441 -0.205 1.00 98.88 86 ILE A C 1
ATOM 679 O O . ILE A 1 86 ? -3.845 8.588 0.713 1.00 98.88 86 ILE A O 1
ATOM 683 N N . GLU A 1 87 ? -3.432 8.067 -1.421 1.00 98.75 87 GLU A N 1
ATOM 684 C CA . GLU A 1 87 ? -4.820 7.731 -1.736 1.00 98.75 87 GLU A CA 1
ATOM 685 C C . GLU A 1 87 ? -5.013 6.217 -1.816 1.00 98.75 87 GLU A C 1
ATOM 687 O O . GLU A 1 87 ? -4.482 5.552 -2.702 1.00 98.75 87 GLU A O 1
ATOM 692 N N . ILE A 1 88 ? -5.839 5.678 -0.920 1.00 98.88 88 ILE A N 1
ATOM 693 C CA . ILE A 1 88 ? -6.285 4.284 -0.964 1.00 98.88 88 ILE A CA 1
ATOM 694 C C . ILE A 1 88 ? -7.805 4.281 -1.014 1.00 98.88 88 ILE A C 1
ATOM 696 O O . ILE A 1 88 ? -8.474 4.831 -0.1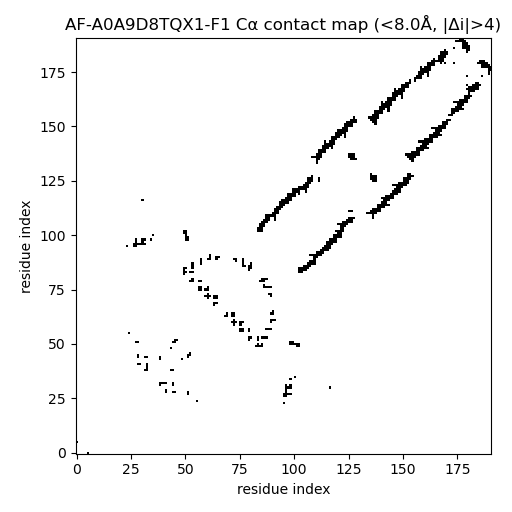28 1.00 98.88 88 ILE A O 1
ATOM 700 N N . HIS A 1 89 ? -8.371 3.679 -2.055 1.00 98.75 89 HIS A N 1
ATOM 701 C CA . HIS A 1 89 ? -9.813 3.528 -2.146 1.00 98.75 89 HIS A CA 1
ATOM 702 C C . HIS A 1 89 ? -10.335 2.615 -1.018 1.00 98.75 89 HIS A C 1
ATOM 704 O O . HIS A 1 89 ? -9.724 1.580 -0.756 1.00 98.75 89 HIS A O 1
ATOM 710 N N . PRO A 1 90 ? -11.477 2.922 -0.368 1.00 98.81 90 PRO A N 1
ATOM 711 C CA . PRO A 1 90 ? -11.989 2.089 0.724 1.00 98.81 90 PRO A CA 1
ATOM 712 C C . PRO A 1 90 ? -12.259 0.632 0.342 1.00 98.81 90 PRO A C 1
ATOM 714 O O . PRO A 1 90 ? -12.111 -0.243 1.178 1.00 98.81 90 PRO A O 1
ATOM 717 N N . ALA A 1 91 ? -12.646 0.372 -0.908 1.00 98.56 91 ALA A N 1
ATOM 718 C CA . ALA A 1 91 ? -12.929 -0.978 -1.406 1.00 98.56 91 ALA A CA 1
ATOM 719 C C . ALA A 1 91 ? -11.680 -1.797 -1.785 1.00 98.56 91 ALA A C 1
ATOM 721 O O . ALA A 1 91 ? -11.806 -2.998 -2.024 1.00 98.56 91 ALA A O 1
ATOM 722 N N . ALA A 1 92 ? -10.498 -1.167 -1.852 1.00 98.75 92 ALA A N 1
ATOM 723 C CA . ALA A 1 92 ? -9.261 -1.889 -2.127 1.00 98.75 92 ALA A CA 1
ATOM 724 C C . ALA A 1 92 ? -9.033 -2.935 -1.030 1.00 98.75 92 ALA A C 1
ATOM 726 O O . ALA A 1 92 ? -9.335 -2.681 0.137 1.00 98.75 92 ALA A O 1
ATOM 727 N N . LYS A 1 93 ? -8.509 -4.103 -1.398 1.00 98.81 93 LYS A N 1
ATOM 728 C CA . LYS A 1 93 ? -8.185 -5.158 -0.433 1.00 98.81 93 LYS A CA 1
ATOM 729 C C . LYS A 1 93 ? -6.694 -5.132 -0.164 1.00 98.81 93 LYS A C 1
ATOM 731 O O . LYS A 1 93 ? -5.906 -5.246 -1.100 1.00 98.81 93 LYS A O 1
ATOM 736 N N . ILE A 1 94 ? -6.318 -4.985 1.100 1.00 98.69 94 ILE A N 1
ATOM 737 C CA . ILE A 1 94 ? -4.921 -4.887 1.519 1.00 98.69 94 ILE A CA 1
ATOM 738 C C . ILE A 1 94 ? -4.645 -5.931 2.595 1.00 98.69 94 ILE A C 1
ATOM 740 O O . ILE A 1 94 ? -5.331 -5.977 3.620 1.00 98.69 94 ILE A O 1
ATOM 744 N N . GLY A 1 95 ? -3.625 -6.748 2.348 1.00 98.25 95 GLY A N 1
ATOM 745 C CA . GLY A 1 95 ? -3.099 -7.728 3.283 1.00 98.25 95 GLY A CA 1
ATOM 746 C C . GLY A 1 95 ? -2.451 -7.113 4.527 1.00 98.25 95 GLY A C 1
ATOM 747 O O . GLY A 1 95 ? -2.619 -5.937 4.876 1.00 98.25 95 GLY A O 1
ATOM 748 N N . LYS A 1 96 ? -1.702 -7.935 5.248 1.00 97.62 96 LYS A N 1
ATOM 749 C CA . LYS A 1 96 ? -0.902 -7.512 6.408 1.00 97.62 96 LYS A CA 1
ATOM 750 C C . LYS A 1 96 ? 0.525 -7.169 5.990 1.00 97.62 96 LYS A C 1
ATOM 752 O O . LYS A 1 96 ? 1.043 -7.700 5.011 1.00 97.62 96 LYS A O 1
ATOM 757 N N . GLY A 1 97 ? 1.171 -6.282 6.739 1.00 98.12 97 GLY A N 1
ATOM 758 C CA . GLY A 1 97 ? 2.563 -5.913 6.512 1.00 98.12 97 GLY A CA 1
ATOM 759 C C . GLY A 1 97 ? 2.790 -5.185 5.189 1.00 98.12 97 GLY A C 1
ATOM 760 O O . GLY A 1 97 ? 3.866 -5.310 4.611 1.00 98.12 97 GLY A O 1
ATOM 761 N N . LEU A 1 98 ? 1.811 -4.448 4.661 1.00 98.75 98 LEU A N 1
ATOM 762 C CA . LEU A 1 98 ? 2.098 -3.526 3.564 1.00 98.75 98 LEU A CA 1
ATOM 763 C C . LEU A 1 98 ? 2.960 -2.381 4.113 1.00 98.75 98 LEU A C 1
ATOM 765 O O . LEU A 1 98 ? 2.555 -1.703 5.047 1.00 98.75 98 LEU A O 1
ATOM 769 N N . VAL A 1 99 ? 4.129 -2.148 3.525 1.00 98.69 99 VAL A N 1
ATOM 770 C CA . VAL A 1 99 ? 4.950 -0.964 3.810 1.00 98.69 99 VAL A CA 1
ATOM 771 C C . VAL A 1 99 ? 4.757 0.030 2.677 1.00 98.69 99 VAL A C 1
ATOM 773 O O . VAL A 1 99 ? 5.015 -0.296 1.520 1.00 98.69 99 VAL A O 1
ATOM 776 N N . ILE A 1 100 ? 4.295 1.236 3.009 1.00 98.50 100 ILE A N 1
ATOM 777 C CA . ILE A 1 100 ? 4.224 2.360 2.071 1.00 98.50 100 ILE A CA 1
ATOM 778 C C . ILE A 1 100 ? 5.310 3.355 2.468 1.00 98.50 100 ILE A C 1
ATOM 780 O O . ILE A 1 100 ? 5.094 4.206 3.334 1.00 98.50 100 ILE A O 1
ATOM 784 N N . ASP A 1 101 ? 6.480 3.211 1.859 1.00 96.69 101 ASP A N 1
ATOM 785 C CA . ASP A 1 101 ? 7.651 4.015 2.180 1.00 96.69 101 ASP A CA 1
ATOM 786 C C . ASP A 1 101 ? 7.659 5.320 1.374 1.00 96.69 101 ASP A C 1
ATOM 788 O O . ASP A 1 101 ? 7.353 5.344 0.179 1.00 96.69 101 ASP A O 1
ATOM 792 N N . HIS A 1 102 ? 7.947 6.426 2.061 1.00 95.38 102 HIS A N 1
ATOM 793 C CA . HIS A 1 102 ? 7.896 7.786 1.523 1.00 95.38 102 HIS A CA 1
ATOM 794 C C . HIS A 1 102 ? 6.602 8.127 0.759 1.00 95.38 102 HIS A C 1
ATOM 796 O O . HIS A 1 102 ? 6.633 8.978 -0.121 1.00 95.38 102 HIS A O 1
ATOM 802 N N . GLY A 1 103 ? 5.467 7.502 1.099 1.00 92.44 103 GLY A N 1
ATOM 803 C CA . GLY A 1 103 ? 4.274 7.291 0.256 1.00 92.44 103 GLY A CA 1
ATOM 804 C C . GLY A 1 103 ? 3.569 8.468 -0.440 1.00 92.44 103 GLY A C 1
ATOM 805 O O . GLY A 1 103 ? 2.507 8.263 -1.025 1.00 92.44 103 GLY A O 1
ATOM 806 N N . ALA A 1 104 ? 4.105 9.684 -0.427 1.00 96.31 104 ALA A N 1
ATOM 807 C CA . ALA A 1 104 ? 3.602 10.810 -1.198 1.00 96.31 104 ALA A CA 1
ATOM 808 C C . ALA A 1 104 ? 3.224 10.400 -2.635 1.00 96.31 104 ALA A C 1
ATOM 810 O O . ALA A 1 104 ? 4.008 9.778 -3.357 1.00 96.31 104 ALA A O 1
ATOM 811 N N . ALA A 1 105 ? 2.006 10.763 -3.041 1.00 97.94 105 ALA A N 1
ATOM 812 C CA . ALA A 1 105 ? 1.434 10.479 -4.355 1.00 97.94 105 ALA A CA 1
ATOM 813 C C . ALA A 1 105 ? 1.256 8.985 -4.699 1.00 97.94 105 ALA A C 1
ATOM 815 O O . ALA A 1 105 ? 1.093 8.648 -5.873 1.00 97.94 105 ALA A O 1
ATOM 816 N N . VAL A 1 106 ? 1.248 8.088 -3.707 1.00 98.88 106 VAL A N 1
ATOM 817 C CA . VAL A 1 106 ? 0.770 6.713 -3.907 1.00 98.88 106 VAL A CA 1
ATOM 818 C C . VAL A 1 106 ? -0.742 6.718 -4.140 1.00 98.88 106 VAL A C 1
ATOM 820 O O . VAL A 1 106 ? -1.488 7.375 -3.413 1.00 98.88 106 VAL A O 1
ATOM 823 N N . VAL A 1 107 ? -1.193 5.966 -5.147 1.00 98.88 107 VAL A N 1
ATOM 824 C CA . VAL A 1 107 ? -2.611 5.806 -5.501 1.00 98.88 107 VAL A CA 1
ATOM 825 C C . VAL A 1 107 ? -2.948 4.324 -5.653 1.00 98.88 107 VAL A C 1
ATOM 827 O O . VAL A 1 107 ? -2.394 3.646 -6.517 1.00 98.88 107 VAL A O 1
ATOM 830 N N . ILE A 1 108 ? -3.890 3.830 -4.848 1.00 98.88 108 ILE A N 1
ATOM 831 C CA . ILE A 1 108 ? -4.404 2.456 -4.885 1.00 98.88 108 ILE A CA 1
ATOM 832 C C . ILE A 1 108 ? -5.907 2.494 -5.174 1.00 98.88 108 ILE A C 1
ATOM 834 O O . ILE A 1 108 ? -6.705 2.977 -4.365 1.00 98.88 108 ILE A O 1
ATOM 838 N N . GLY A 1 109 ? -6.288 2.013 -6.357 1.00 98.31 109 GLY A N 1
ATOM 839 C CA . GLY A 1 109 ? -7.652 2.130 -6.863 1.00 98.31 109 GLY A CA 1
ATOM 840 C C . GLY A 1 109 ? -8.657 1.116 -6.307 1.00 98.31 109 GLY A C 1
ATOM 841 O O . GLY A 1 109 ? -8.320 0.195 -5.569 1.00 98.31 109 GLY A O 1
ATOM 842 N N . GLU A 1 110 ? -9.928 1.300 -6.676 1.00 98.25 110 GLU A N 1
ATOM 843 C CA . GLU A 1 110 ? -11.089 0.633 -6.062 1.00 98.25 110 GLU A CA 1
ATOM 844 C C . GLU A 1 110 ? -11.005 -0.889 -6.005 1.00 98.25 110 GLU A C 1
ATOM 846 O O . GLU A 1 110 ? -11.306 -1.476 -4.975 1.00 98.25 110 GLU A O 1
ATOM 851 N N . THR A 1 111 ? -10.630 -1.521 -7.111 1.00 98.12 111 THR A N 1
ATOM 852 C CA . THR A 1 111 ? -10.628 -2.985 -7.232 1.00 98.12 111 THR A CA 1
ATOM 853 C C . THR A 1 111 ? -9.223 -3.557 -7.114 1.00 98.12 111 THR A C 1
ATOM 855 O O . THR A 1 111 ? -8.971 -4.651 -7.625 1.00 98.12 111 THR A O 1
ATOM 858 N N . ALA A 1 112 ? -8.282 -2.777 -6.579 1.00 98.81 112 ALA A N 1
ATOM 859 C CA . ALA A 1 112 ? -6.923 -3.237 -6.377 1.00 98.81 112 ALA A CA 1
ATOM 860 C C . ALA A 1 112 ? -6.913 -4.249 -5.233 1.00 98.81 112 ALA A C 1
ATOM 862 O O . ALA A 1 112 ? -7.637 -4.110 -4.243 1.00 98.81 112 ALA A O 1
ATOM 863 N N . GLU A 1 113 ? -6.086 -5.268 -5.388 1.00 98.88 113 GLU A N 1
ATOM 864 C CA . GLU A 1 113 ? -5.815 -6.244 -4.343 1.00 98.88 113 GLU A CA 1
ATOM 865 C C . GLU A 1 113 ? -4.313 -6.244 -4.110 1.00 98.88 113 GLU A C 1
ATOM 867 O O . GLU A 1 113 ? -3.547 -6.273 -5.070 1.00 98.88 113 GLU A O 1
ATOM 872 N N . VAL A 1 114 ? -3.898 -6.164 -2.851 1.00 98.94 114 VAL A N 1
ATOM 873 C CA . VAL A 1 114 ? -2.495 -6.186 -2.447 1.00 98.94 114 VAL A CA 1
ATOM 874 C C . VAL A 1 114 ? -2.314 -7.281 -1.414 1.00 98.94 114 VAL A C 1
ATOM 876 O O . VAL A 1 114 ? -2.949 -7.238 -0.360 1.00 98.94 114 VAL A O 1
ATOM 879 N N . GLY A 1 115 ? -1.477 -8.263 -1.740 1.00 98.81 115 GLY A N 1
ATOM 880 C CA . GLY A 1 115 ? -1.127 -9.370 -0.863 1.00 98.81 115 GLY A CA 1
ATOM 881 C C . GLY A 1 115 ? -0.302 -8.945 0.351 1.00 98.81 115 GLY A C 1
ATOM 882 O O . GLY A 1 115 ? -0.041 -7.764 0.598 1.00 98.81 115 GLY A O 1
ATOM 883 N N . ASP A 1 116 ? 0.124 -9.941 1.116 1.00 98.81 116 ASP A N 1
ATOM 884 C CA . ASP A 1 116 ? 0.869 -9.731 2.350 1.00 98.81 116 ASP A CA 1
ATOM 885 C C . ASP A 1 116 ? 2.316 -9.310 2.072 1.00 98.81 116 ASP A C 1
ATOM 887 O O . ASP A 1 116 ? 2.925 -9.697 1.072 1.00 98.81 116 ASP A O 1
ATOM 891 N N . ASN A 1 117 ? 2.893 -8.547 2.999 1.00 98.69 117 ASN A N 1
ATOM 892 C CA . ASN A 1 117 ? 4.319 -8.209 3.036 1.00 98.69 117 ASN A CA 1
ATOM 893 C C . ASN A 1 117 ? 4.843 -7.496 1.784 1.00 98.69 117 ASN A C 1
ATOM 895 O O . ASN A 1 117 ? 6.024 -7.583 1.449 1.00 98.69 117 ASN A O 1
ATOM 899 N N . CYS A 1 118 ? 3.979 -6.756 1.095 1.00 98.88 118 CYS A N 1
ATOM 900 C CA . CYS A 1 118 ? 4.394 -5.919 -0.022 1.00 98.88 118 CYS A CA 1
ATOM 901 C C . CYS A 1 118 ? 5.101 -4.648 0.458 1.00 98.88 118 CYS A C 1
ATOM 903 O O . CYS A 1 118 ? 4.850 -4.162 1.564 1.00 98.88 118 CYS A O 1
ATOM 905 N N . THR A 1 119 ? 5.944 -4.080 -0.400 1.00 98.81 119 THR A N 1
ATOM 906 C CA . THR A 1 119 ? 6.552 -2.759 -0.207 1.00 98.81 119 THR A CA 1
ATOM 907 C C . THR A 1 119 ? 6.253 -1.884 -1.415 1.00 98.81 119 THR A C 1
ATOM 909 O O . THR A 1 119 ? 6.533 -2.268 -2.550 1.00 98.81 119 THR A O 1
ATOM 912 N N . ILE A 1 120 ? 5.699 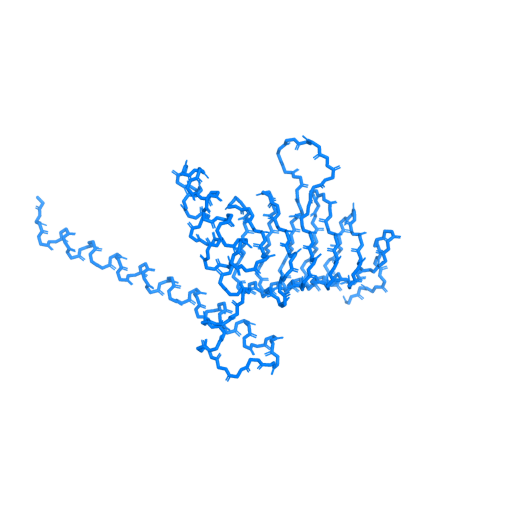-0.701 -1.174 1.00 98.81 120 ILE A N 1
ATOM 913 C CA . ILE A 1 120 ? 5.345 0.288 -2.188 1.00 98.81 120 ILE A CA 1
ATOM 914 C C . ILE A 1 120 ? 6.055 1.597 -1.855 1.00 98.81 120 ILE A C 1
ATOM 916 O O . ILE A 1 120 ? 5.910 2.119 -0.755 1.00 98.81 120 ILE A O 1
ATOM 920 N N . TYR A 1 121 ? 6.791 2.136 -2.819 1.00 98.75 121 TYR A N 1
ATOM 921 C CA . TYR A 1 121 ? 7.453 3.433 -2.692 1.00 98.75 121 TYR A CA 1
ATOM 922 C C . TYR A 1 121 ? 6.577 4.589 -3.200 1.00 98.75 121 TYR A C 1
ATOM 924 O O . TYR A 1 121 ? 5.525 4.391 -3.813 1.00 98.75 121 TYR A O 1
ATOM 932 N N . GLN A 1 122 ? 7.034 5.819 -2.973 1.00 98.69 122 GLN A N 1
ATOM 933 C CA . GLN A 1 122 ? 6.374 7.056 -3.384 1.00 98.69 122 GLN A CA 1
ATOM 934 C C . GLN A 1 122 ? 5.973 7.083 -4.863 1.00 98.69 122 GLN A C 1
ATOM 936 O O . GLN A 1 122 ? 6.658 6.533 -5.726 1.00 98.69 122 GLN A O 1
ATOM 941 N N . GLY A 1 123 ? 4.881 7.775 -5.185 1.00 98.62 123 GLY A N 1
ATOM 942 C CA . GLY A 1 123 ? 4.434 8.006 -6.563 1.00 98.62 123 GLY A CA 1
ATOM 943 C C . GLY A 1 123 ? 3.963 6.760 -7.322 1.00 98.62 123 GLY A C 1
ATOM 944 O O . GLY A 1 123 ? 3.751 6.836 -8.539 1.00 98.62 123 GLY A O 1
ATOM 945 N N . VAL A 1 124 ? 3.827 5.612 -6.654 1.00 98.94 124 VAL A N 1
ATOM 946 C CA . VAL A 1 124 ? 3.302 4.388 -7.267 1.00 98.94 124 VAL A CA 1
ATOM 947 C C . VAL A 1 124 ? 1.808 4.518 -7.557 1.00 98.94 124 VAL A C 1
ATOM 949 O O . VAL A 1 124 ? 1.047 5.070 -6.766 1.00 98.94 124 VAL A O 1
ATOM 952 N N . THR A 1 125 ? 1.358 3.974 -8.687 1.00 98.88 125 THR A N 1
ATOM 953 C CA . THR A 1 125 ? -0.072 3.878 -9.013 1.00 98.88 125 THR A CA 1
ATOM 954 C C . THR A 1 125 ? -0.464 2.437 -9.303 1.00 98.88 125 THR A C 1
ATOM 956 O O . THR A 1 125 ? 0.072 1.832 -10.229 1.00 98.88 125 THR A O 1
ATOM 959 N N . LEU A 1 126 ? -1.442 1.927 -8.555 1.00 98.81 126 LEU A N 1
ATOM 960 C CA . LEU A 1 126 ? -2.191 0.705 -8.850 1.00 98.81 126 LEU A CA 1
ATOM 961 C C . LEU A 1 126 ? -3.535 1.122 -9.457 1.00 98.81 126 LEU A C 1
ATOM 963 O O . LEU A 1 126 ? -4.515 1.365 -8.745 1.00 98.81 126 LEU A O 1
ATOM 967 N N . GLY A 1 127 ? -3.533 1.309 -10.775 1.00 97.88 127 GLY A N 1
ATOM 968 C CA . GLY A 1 127 ? -4.574 2.013 -11.525 1.00 97.88 127 GLY A CA 1
ATOM 969 C C . GLY A 1 127 ? -5.332 1.126 -12.511 1.00 97.88 127 GLY A C 1
ATOM 970 O O . GLY A 1 127 ? -4.975 -0.028 -12.735 1.00 97.88 127 GLY A O 1
ATOM 971 N N . GLY A 1 128 ? -6.383 1.687 -13.110 1.00 94.62 128 GLY A N 1
ATOM 972 C CA . GLY A 1 128 ? -7.061 1.101 -14.267 1.00 94.62 128 GLY A CA 1
ATOM 973 C C . GLY A 1 128 ? -6.695 1.791 -15.579 1.00 94.62 128 GLY A C 1
ATOM 974 O O . GLY A 1 128 ? -6.090 2.861 -15.576 1.00 94.62 128 GLY A O 1
ATOM 975 N N . THR A 1 129 ? -7.068 1.175 -16.700 1.00 84.69 129 THR A N 1
ATOM 976 C CA . THR A 1 129 ? -6.712 1.611 -18.065 1.00 84.69 129 THR A CA 1
ATOM 977 C C . THR A 1 129 ? -7.871 2.243 -18.846 1.00 84.69 129 THR A C 1
ATOM 979 O O . THR A 1 129 ? -7.702 2.596 -20.010 1.00 84.69 129 THR A O 1
ATOM 982 N N . GLY A 1 130 ? -9.044 2.437 -18.232 1.00 79.50 130 GLY A N 1
ATOM 983 C CA . GLY A 1 130 ? -10.224 2.935 -18.941 1.00 79.50 130 GLY A CA 1
ATOM 984 C C . GLY A 1 130 ? -11.448 3.176 -18.057 1.00 79.50 130 GLY A C 1
ATOM 985 O O . GLY A 1 130 ? -11.343 3.295 -16.835 1.00 79.50 130 GLY A O 1
ATOM 986 N N . LYS A 1 131 ? -12.620 3.269 -18.701 1.00 75.00 131 LYS A N 1
ATOM 987 C CA . LYS A 1 131 ? -13.930 3.504 -18.058 1.00 75.00 131 LYS A CA 1
ATOM 988 C C . LYS A 1 131 ? -14.695 2.217 -17.731 1.00 75.00 131 LYS A C 1
ATOM 990 O O . LYS A 1 131 ? -15.857 2.298 -17.335 1.00 75.00 131 LYS A O 1
ATOM 995 N N . ASP A 1 132 ? -14.069 1.059 -17.916 1.00 77.44 132 ASP A N 1
ATOM 996 C CA . ASP A 1 132 ? -14.712 -0.229 -17.679 1.00 77.44 132 ASP A CA 1
ATOM 997 C C . ASP A 1 132 ? -15.186 -0.349 -16.230 1.00 77.44 132 ASP A C 1
ATOM 999 O O . ASP A 1 132 ? -14.539 0.124 -15.289 1.00 77.44 132 ASP A O 1
ATOM 1003 N N . THR A 1 133 ? -16.345 -0.972 -16.051 1.00 80.31 133 THR A N 1
ATOM 1004 C CA . THR A 1 133 ? -16.921 -1.257 -14.738 1.00 80.31 133 THR A CA 1
ATOM 1005 C C . THR A 1 133 ? -16.524 -2.667 -14.296 1.00 80.31 133 THR A C 1
ATOM 1007 O O . THR A 1 133 ? -16.331 -3.563 -15.112 1.00 80.31 133 THR A O 1
ATOM 1010 N N . GLY A 1 134 ? -16.361 -2.875 -12.985 1.00 91.00 134 GLY A N 1
ATOM 1011 C CA . GLY A 1 134 ? -15.866 -4.141 -12.427 1.00 91.00 134 GLY A CA 1
ATOM 1012 C C . GLY A 1 134 ? -14.356 -4.146 -12.157 1.00 91.00 134 GLY A C 1
ATOM 1013 O O . GLY A 1 134 ? -13.768 -3.092 -11.880 1.00 91.00 134 GLY A O 1
ATOM 1014 N N . LYS A 1 135 ? -13.739 -5.339 -12.169 1.00 95.56 135 LYS A N 1
ATOM 1015 C CA . LYS A 1 135 ? -12.304 -5.536 -11.892 1.00 95.56 135 LYS A CA 1
ATOM 1016 C C . LYS A 1 135 ? -11.474 -4.867 -12.989 1.00 95.56 135 LYS A C 1
ATOM 1018 O O . LYS A 1 135 ? -11.504 -5.288 -14.137 1.00 95.56 135 LYS A O 1
ATOM 1023 N N . ARG A 1 136 ? -10.725 -3.831 -12.609 1.00 97.06 136 ARG A N 1
ATOM 1024 C CA . ARG A 1 136 ? -9.950 -2.983 -13.540 1.00 97.06 136 ARG A CA 1
ATOM 1025 C C . ARG A 1 136 ? -8.601 -2.514 -13.004 1.00 97.06 136 ARG A C 1
ATOM 1027 O O . ARG A 1 136 ? -7.869 -1.838 -13.707 1.00 97.06 136 ARG A O 1
ATOM 1034 N N . HIS A 1 137 ? -8.295 -2.861 -11.762 1.00 98.44 137 HIS A N 1
ATOM 1035 C CA . HIS A 1 137 ? -7.043 -2.553 -11.076 1.00 98.44 137 HIS A CA 1
ATOM 1036 C C . HIS A 1 137 ? -6.278 -3.854 -10.818 1.00 98.44 137 HIS A C 1
ATOM 1038 O O . HIS A 1 137 ? -6.925 -4.909 -10.749 1.00 98.44 137 HIS A O 1
ATOM 1044 N N . PRO A 1 138 ? -4.953 -3.793 -10.625 1.00 98.56 138 PRO A N 1
ATOM 1045 C CA . PRO A 1 138 ? -4.132 -4.992 -10.528 1.00 98.56 138 PRO A CA 1
ATOM 1046 C C . PRO A 1 138 ? -4.407 -5.806 -9.263 1.00 98.56 138 PRO A C 1
ATOM 1048 O O . PRO A 1 138 ? -4.926 -5.304 -8.259 1.00 98.56 138 PRO A O 1
ATOM 1051 N N . THR A 1 139 ? -4.017 -7.075 -9.321 1.00 98.81 139 THR A N 1
ATOM 1052 C CA . THR A 1 139 ? -3.856 -7.942 -8.153 1.00 98.81 139 THR A CA 1
ATOM 1053 C C . THR A 1 139 ? -2.366 -8.144 -7.915 1.00 98.81 139 THR A C 1
ATOM 1055 O O . THR A 1 139 ? -1.680 -8.776 -8.713 1.00 98.81 139 THR A O 1
ATOM 1058 N N . ILE A 1 140 ? -1.862 -7.592 -6.821 1.00 98.88 140 ILE A N 1
ATOM 1059 C CA . ILE A 1 140 ? -0.474 -7.713 -6.390 1.00 98.88 140 ILE A CA 1
ATOM 1060 C C . ILE A 1 140 ? -0.365 -8.917 -5.456 1.00 98.88 140 ILE A C 1
ATOM 1062 O O . ILE A 1 140 ? -1.095 -8.997 -4.468 1.00 98.88 140 ILE A O 1
ATOM 1066 N N . GLY A 1 141 ? 0.521 -9.854 -5.791 1.00 98.81 141 GLY A N 1
ATOM 1067 C CA . GLY A 1 141 ? 0.831 -11.033 -4.989 1.00 98.81 141 GLY A CA 1
ATOM 1068 C C . GLY A 1 141 ? 1.527 -10.705 -3.668 1.00 98.81 141 GLY A C 1
ATOM 1069 O O . GLY A 1 141 ? 1.646 -9.547 -3.275 1.00 98.81 141 GLY A O 1
ATOM 1070 N N . ASN A 1 142 ? 2.002 -11.730 -2.971 1.00 98.88 142 ASN A N 1
ATOM 1071 C CA . ASN A 1 142 ? 2.707 -11.563 -1.700 1.00 98.88 142 ASN A CA 1
ATOM 1072 C C . ASN A 1 142 ? 4.176 -11.189 -1.911 1.00 98.88 142 ASN A C 1
ATOM 1074 O O . ASN A 1 142 ? 4.805 -11.613 -2.880 1.00 98.88 142 ASN A O 1
ATOM 1078 N N . ASN A 1 143 ? 4.766 -10.471 -0.955 1.00 98.62 143 ASN A N 1
ATOM 1079 C CA . ASN A 1 143 ? 6.190 -10.113 -0.945 1.00 98.62 143 ASN A CA 1
ATOM 1080 C C . ASN A 1 143 ? 6.646 -9.323 -2.189 1.00 98.62 143 ASN A C 1
ATOM 1082 O O . ASN A 1 143 ? 7.817 -9.382 -2.574 1.00 98.62 143 ASN A O 1
ATOM 1086 N N . VAL A 1 144 ? 5.729 -8.605 -2.843 1.00 98.81 144 VAL A N 1
ATOM 1087 C CA . VAL A 1 144 ? 6.042 -7.801 -4.029 1.00 98.81 144 VAL A CA 1
ATOM 1088 C C . VAL A 1 144 ? 6.651 -6.468 -3.611 1.00 98.81 144 VAL A C 1
ATOM 1090 O O . VAL A 1 144 ? 6.142 -5.784 -2.721 1.00 98.81 144 VAL A O 1
ATOM 1093 N N . LEU A 1 145 ? 7.721 -6.066 -4.295 1.00 98.75 145 LEU A N 1
ATOM 1094 C CA . LEU A 1 145 ? 8.308 -4.734 -4.164 1.00 98.75 145 LEU A CA 1
ATOM 1095 C C . LEU A 1 145 ? 7.974 -3.905 -5.400 1.00 98.75 145 LEU A C 1
ATOM 1097 O O . LEU A 1 145 ? 8.289 -4.307 -6.519 1.00 98.75 145 LEU A O 1
ATOM 1101 N N . ILE A 1 146 ? 7.387 -2.727 -5.200 1.00 98.88 146 ILE A N 1
ATOM 1102 C CA . ILE A 1 146 ? 7.047 -1.788 -6.270 1.00 98.88 146 ILE A CA 1
ATOM 1103 C C . ILE A 1 146 ? 7.824 -0.489 -6.065 1.00 98.88 146 ILE A C 1
ATOM 1105 O O . ILE A 1 146 ? 7.560 0.276 -5.137 1.00 98.88 146 ILE A O 1
ATOM 1109 N N . GLY A 1 147 ? 8.809 -0.270 -6.934 1.00 98.62 147 GLY A N 1
ATOM 1110 C CA . GLY A 1 147 ? 9.740 0.849 -6.879 1.00 98.62 147 GLY A CA 1
ATOM 1111 C C . GLY A 1 147 ? 9.088 2.207 -7.128 1.00 98.62 147 GLY A C 1
ATOM 1112 O O . GLY A 1 147 ? 8.014 2.317 -7.721 1.00 98.62 147 GLY A O 1
ATOM 1113 N N . ALA A 1 148 ? 9.785 3.258 -6.692 1.00 98.69 148 ALA A N 1
ATOM 1114 C CA . ALA A 1 148 ? 9.288 4.628 -6.723 1.00 98.69 148 ALA A CA 1
ATOM 1115 C C . ALA A 1 148 ? 8.786 5.033 -8.116 1.00 98.69 148 ALA A C 1
ATOM 1117 O O . ALA A 1 148 ? 9.445 4.810 -9.131 1.00 98.69 148 ALA A O 1
ATOM 1118 N N . GLY A 1 149 ? 7.606 5.642 -8.175 1.00 98.62 149 GLY A N 1
ATOM 1119 C CA . GLY 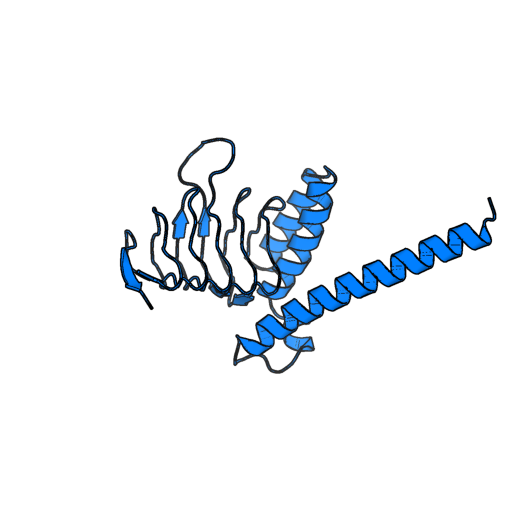A 1 149 ? 7.029 6.181 -9.400 1.00 98.62 149 GLY A CA 1
ATOM 1120 C C . GLY A 1 149 ? 6.481 5.144 -10.385 1.00 98.62 149 GLY A C 1
ATOM 1121 O O . GLY A 1 149 ? 5.969 5.556 -11.428 1.00 98.62 149 GLY A O 1
ATOM 1122 N N . ALA A 1 150 ? 6.543 3.841 -10.096 1.00 98.81 150 ALA A N 1
ATOM 1123 C CA . ALA A 1 150 ? 6.029 2.820 -11.006 1.00 98.81 150 ALA A CA 1
ATOM 1124 C C . ALA A 1 150 ? 4.504 2.921 -11.207 1.00 98.81 150 ALA A C 1
ATOM 1126 O O . ALA A 1 150 ? 3.756 3.361 -10.330 1.00 98.81 150 ALA A O 1
ATOM 1127 N N . LYS A 1 151 ? 4.027 2.513 -12.381 1.00 98.81 151 LYS A N 1
ATOM 1128 C CA . LYS A 1 151 ? 2.609 2.490 -12.753 1.00 98.81 151 LYS A CA 1
ATOM 1129 C C . LYS A 1 151 ? 2.235 1.064 -13.132 1.00 98.81 151 LYS A C 1
ATOM 1131 O O . LYS A 1 151 ? 2.782 0.533 -14.088 1.00 98.81 151 LYS A O 1
ATOM 1136 N N . VAL A 1 152 ? 1.312 0.457 -12.397 1.00 98.75 152 VAL A N 1
ATOM 1137 C CA . VAL A 1 152 ? 0.764 -0.873 -12.687 1.00 98.75 152 VAL A CA 1
ATOM 1138 C C . VAL A 1 152 ? -0.702 -0.678 -13.045 1.00 98.75 152 VAL A C 1
ATOM 1140 O O . VAL A 1 152 ? -1.505 -0.298 -12.187 1.00 98.75 152 VAL A O 1
ATOM 1143 N N . LEU A 1 153 ? -1.032 -0.833 -14.328 1.00 98.31 153 LEU A N 1
ATOM 1144 C CA . LEU A 1 153 ? -2.303 -0.368 -14.882 1.00 98.31 153 LEU A CA 1
ATOM 1145 C C . LEU A 1 153 ? -3.066 -1.509 -15.553 1.00 98.31 153 LEU A C 1
ATOM 1147 O O . LEU A 1 153 ? -2.683 -1.957 -16.628 1.00 98.31 153 LEU A O 1
ATOM 1151 N N . GLY A 1 154 ? -4.191 -1.907 -14.961 1.00 96.44 154 GLY A N 1
ATOM 1152 C CA . GLY A 1 154 ? -5.095 -2.912 -15.524 1.00 96.44 154 GLY A CA 1
ATOM 1153 C C . GLY A 1 154 ? -5.349 -4.109 -14.601 1.00 96.44 154 GLY A C 1
ATOM 1154 O O . GLY A 1 154 ? -4.701 -4.252 -13.565 1.00 96.44 154 GLY A O 1
ATOM 1155 N N . PRO A 1 155 ? -6.327 -4.968 -14.939 1.00 96.56 155 PRO A N 1
ATOM 1156 C CA . PRO A 1 155 ? -6.795 -6.056 -14.081 1.00 96.56 155 PRO A CA 1
ATOM 1157 C C . PRO A 1 155 ? -5.990 -7.355 -14.236 1.00 96.56 155 PRO A C 1
ATOM 1159 O O . PRO A 1 155 ? -6.565 -8.406 -14.504 1.00 96.56 155 PRO A O 1
ATOM 1162 N N . PHE A 1 156 ? -4.672 -7.299 -14.064 1.00 97.38 156 PHE A N 1
ATOM 1163 C CA . PHE A 1 156 ? -3.797 -8.472 -14.176 1.00 97.38 156 PHE A CA 1
ATOM 1164 C C . PHE A 1 156 ? -3.055 -8.774 -12.868 1.00 97.38 156 PHE A C 1
ATOM 1166 O O . PHE A 1 156 ? -3.031 -7.953 -11.942 1.00 97.38 156 PHE A O 1
ATOM 1173 N N . LYS A 1 157 ? -2.462 -9.972 -12.782 1.00 98.56 157 LYS A N 1
ATOM 1174 C CA . LYS A 1 157 ? -1.678 -10.404 -11.619 1.00 98.56 157 LYS A CA 1
ATOM 1175 C C . LYS A 1 157 ? -0.216 -9.955 -11.735 1.00 98.56 157 LYS A C 1
ATOM 1177 O O . LYS A 1 157 ? 0.423 -10.151 -12.765 1.00 98.56 157 LYS A O 1
ATOM 1182 N N . VAL A 1 158 ? 0.323 -9.419 -10.642 1.00 98.75 158 VAL A N 1
ATOM 1183 C CA . VAL A 1 158 ? 1.767 -9.349 -10.383 1.00 98.75 158 VAL A CA 1
ATOM 1184 C C . VAL A 1 158 ? 2.115 -10.478 -9.418 1.00 98.75 158 VAL A C 1
ATOM 1186 O O . VAL A 1 158 ? 1.581 -10.519 -8.311 1.00 98.75 158 VAL A O 1
ATOM 1189 N N . GLY A 1 159 ? 2.938 -11.423 -9.864 1.00 98.62 159 GLY A N 1
ATOM 1190 C CA . GLY A 1 159 ? 3.264 -12.648 -9.142 1.00 98.62 159 GLY A CA 1
ATOM 1191 C C . GLY A 1 159 ? 3.982 -12.424 -7.812 1.00 98.62 159 GLY A C 1
ATOM 1192 O O . GLY A 1 159 ? 4.606 -11.389 -7.584 1.00 98.62 159 GLY A O 1
ATOM 1193 N N . ASP A 1 160 ? 3.908 -13.420 -6.932 1.00 98.81 160 ASP A N 1
ATOM 1194 C CA . ASP A 1 160 ? 4.551 -13.388 -5.620 1.00 98.81 160 ASP A CA 1
ATOM 1195 C C . ASP A 1 160 ? 6.070 -13.197 -5.753 1.00 98.81 160 ASP A C 1
ATOM 1197 O O . ASP A 1 160 ? 6.714 -13.745 -6.648 1.00 98.81 160 ASP A O 1
ATOM 1201 N N . GLY A 1 161 ? 6.657 -12.383 -4.876 1.00 98.50 161 GLY A N 1
ATOM 1202 C CA . GLY A 1 161 ? 8.094 -12.089 -4.869 1.00 98.50 161 GLY A CA 1
ATOM 1203 C C . GLY A 1 161 ? 8.595 -11.263 -6.061 1.00 98.50 161 GLY A C 1
ATOM 1204 O O . GLY A 1 161 ? 9.803 -11.020 -6.164 1.00 98.50 161 GLY A O 1
ATOM 1205 N N . ALA A 1 162 ? 7.705 -10.825 -6.960 1.00 98.56 162 ALA A N 1
ATOM 1206 C CA . ALA A 1 162 ? 8.071 -9.981 -8.088 1.00 98.56 162 ALA A CA 1
ATOM 1207 C C . ALA A 1 162 ? 8.604 -8.616 -7.630 1.00 98.56 162 ALA A C 1
ATOM 1209 O O . ALA A 1 162 ? 8.278 -8.095 -6.557 1.00 98.56 162 ALA A O 1
ATOM 1210 N N . ARG A 1 163 ? 9.437 -8.012 -8.476 1.00 98.56 163 ARG A N 1
ATOM 1211 C CA . ARG A 1 163 ? 10.011 -6.684 -8.249 1.00 98.56 163 ARG A CA 1
ATOM 1212 C C . ARG A 1 163 ? 9.736 -5.794 -9.445 1.00 98.56 163 ARG A C 1
ATOM 1214 O O . ARG A 1 163 ? 10.248 -6.038 -10.532 1.00 98.56 163 ARG A O 1
ATOM 1221 N N . ILE A 1 164 ? 8.973 -4.734 -9.233 1.00 98.69 164 ILE A N 1
ATOM 1222 C CA . ILE A 1 164 ? 8.734 -3.711 -10.245 1.00 98.69 164 ILE A CA 1
ATOM 1223 C C . ILE A 1 164 ? 9.732 -2.586 -10.007 1.00 98.69 164 ILE A C 1
ATOM 1225 O O . ILE A 1 164 ? 9.782 -2.013 -8.917 1.00 98.69 164 ILE A O 1
ATOM 1229 N N . ALA A 1 165 ? 10.560 -2.281 -10.999 1.00 98.38 165 ALA A N 1
ATOM 1230 C CA . ALA A 1 165 ? 11.567 -1.242 -10.860 1.00 98.38 165 ALA A CA 1
ATOM 1231 C C . ALA A 1 165 ? 10.960 0.164 -10.811 1.00 98.38 165 ALA A C 1
ATOM 1233 O O . ALA A 1 165 ? 9.843 0.413 -11.270 1.00 98.38 165 ALA A O 1
ATOM 1234 N N . ALA A 1 166 ? 11.734 1.102 -10.264 1.00 98.44 166 ALA A N 1
ATOM 1235 C CA . ALA A 1 166 ? 11.344 2.503 -10.212 1.00 98.44 166 ALA A CA 1
ATOM 1236 C C . ALA A 1 166 ? 11.037 3.048 -11.619 1.00 98.44 166 ALA A C 1
ATOM 1238 O O . ALA A 1 166 ? 11.752 2.765 -12.581 1.00 98.44 166 ALA A O 1
ATOM 1239 N N . GLY A 1 167 ? 9.954 3.814 -11.730 1.00 98.38 167 GLY A N 1
ATOM 1240 C CA . GLY A 1 167 ? 9.496 4.429 -12.978 1.00 98.38 167 GLY A CA 1
ATOM 1241 C C . GLY A 1 167 ? 8.950 3.466 -14.039 1.00 98.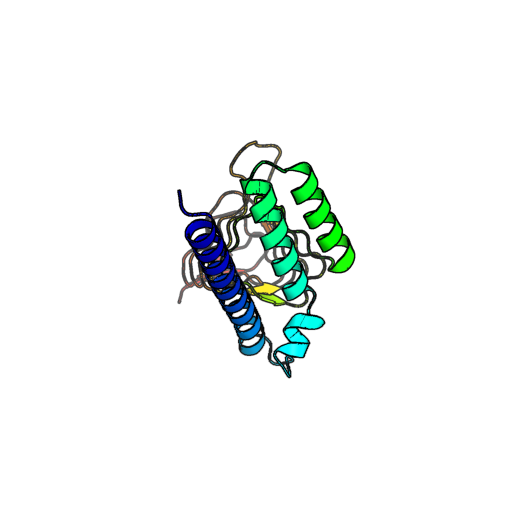38 167 GLY A C 1
ATOM 1242 O O . GLY A 1 167 ? 8.576 3.930 -15.114 1.00 98.38 167 GLY A O 1
ATOM 1243 N N . ALA A 1 168 ? 8.880 2.157 -13.774 1.00 98.56 168 ALA A N 1
ATOM 1244 C CA . ALA A 1 168 ? 8.372 1.193 -14.747 1.00 98.56 168 ALA A CA 1
ATOM 1245 C C . ALA A 1 168 ? 6.864 1.373 -15.007 1.00 98.56 168 ALA A C 1
ATOM 1247 O O . ALA A 1 168 ? 6.108 1.728 -14.099 1.00 98.56 168 ALA A O 1
ATOM 1248 N N . VAL A 1 169 ? 6.418 1.091 -16.235 1.00 98.62 169 VAL A N 1
ATOM 1249 C CA . VAL A 1 169 ? 4.994 1.095 -16.616 1.00 98.62 169 VAL A CA 1
ATOM 1250 C C . VAL A 1 169 ? 4.579 -0.317 -17.012 1.00 98.62 169 VAL A C 1
ATOM 1252 O O . VAL A 1 169 ? 4.854 -0.767 -18.121 1.00 98.62 169 VAL A O 1
ATOM 1255 N N . VAL A 1 170 ? 3.928 -1.015 -16.090 1.00 98.38 170 VAL A N 1
ATOM 1256 C CA . VAL A 1 170 ? 3.508 -2.411 -16.219 1.00 98.38 170 VAL A CA 1
ATOM 1257 C C . VAL A 1 170 ? 2.087 -2.462 -16.767 1.00 98.38 170 VAL A C 1
ATOM 1259 O O . VAL A 1 170 ? 1.168 -1.877 -16.184 1.00 98.38 170 VAL A O 1
ATOM 1262 N N . LEU A 1 171 ? 1.924 -3.160 -17.890 1.00 97.44 171 LEU A N 1
ATOM 1263 C CA . LEU A 1 171 ? 0.668 -3.264 -18.644 1.00 97.44 171 LEU A CA 1
ATOM 1264 C C . LEU A 1 171 ? 0.240 -4.720 -18.893 1.00 97.44 171 LEU A C 1
ATOM 1266 O O . LEU A 1 171 ? -0.779 -4.953 -19.537 1.00 97.44 171 LEU A O 1
ATOM 1270 N N . GLU A 1 172 ? 1.017 -5.687 -18.408 1.00 96.69 172 GLU A N 1
ATOM 1271 C CA . GLU A 1 172 ? 0.805 -7.120 -18.602 1.00 96.69 172 GLU A CA 1
ATOM 1272 C C . GLU A 1 172 ? 1.178 -7.902 -17.337 1.00 96.69 172 GLU A C 1
ATOM 1274 O O . GLU A 1 172 ? 1.794 -7.354 -16.420 1.00 96.69 172 GLU A O 1
ATOM 1279 N N . GLU A 1 173 ? 0.766 -9.170 -17.273 1.00 97.81 173 GLU A N 1
ATOM 1280 C CA . GLU A 1 173 ? 1.060 -10.047 -16.137 1.00 97.81 173 GLU A CA 1
ATOM 1281 C C . GLU A 1 173 ? 2.561 -10.165 -15.872 1.00 97.81 173 GLU A C 1
ATOM 1283 O O . GLU A 1 173 ? 3.367 -10.312 -16.791 1.00 97.81 173 GLU A O 1
ATOM 1288 N N . VAL A 1 174 ? 2.922 -10.153 -14.589 1.00 98.12 174 VAL A N 1
ATOM 1289 C CA . VAL A 1 174 ? 4.312 -10.275 -14.142 1.00 98.12 174 VAL A CA 1
ATOM 1290 C C . VAL A 1 174 ? 4.488 -11.632 -13.463 1.00 98.12 174 VAL A C 1
ATOM 1292 O O . VAL A 1 174 ? 3.767 -11.905 -12.498 1.00 98.12 174 VAL A O 1
ATOM 1295 N N . PRO A 1 175 ? 5.420 -12.486 -13.925 1.00 98.06 175 PRO A N 1
ATOM 1296 C CA . PRO A 1 175 ? 5.687 -13.777 -13.298 1.00 98.06 175 PRO A CA 1
ATOM 1297 C C . PRO A 1 175 ? 6.140 -13.663 -11.839 1.00 98.06 175 PRO A C 1
ATOM 1299 O O . PRO A 1 175 ? 6.629 -12.631 -11.384 1.00 98.06 175 PRO A O 1
ATOM 1302 N N . GLU A 1 176 ? 6.015 -14.759 -11.100 1.00 98.25 176 GLU A N 1
ATOM 1303 C CA . GLU A 1 176 ? 6.532 -14.848 -9.731 1.00 98.25 176 GLU A CA 1
ATOM 1304 C C . GLU A 1 176 ? 8.067 -14.767 -9.724 1.00 98.25 176 GLU A C 1
ATOM 1306 O O . GLU A 1 176 ? 8.731 -15.218 -10.659 1.00 98.25 176 GLU A O 1
ATOM 1311 N N . ASN A 1 177 ? 8.638 -14.179 -8.670 1.00 97.81 177 ASN A N 1
ATOM 1312 C CA . ASN A 1 177 ? 10.083 -14.014 -8.470 1.00 97.81 177 ASN A CA 1
ATOM 1313 C C . ASN A 1 177 ? 10.834 -13.347 -9.642 1.00 97.81 177 ASN A C 1
ATOM 1315 O O . ASN A 1 177 ? 12.053 -13.509 -9.786 1.00 97.81 177 ASN A O 1
ATOM 1319 N N . SER A 1 178 ? 10.131 -12.577 -10.476 1.00 97.56 178 SER A N 1
ATOM 1320 C CA . SER A 1 178 ? 10.724 -11.859 -11.599 1.00 97.56 178 SER A CA 1
ATOM 1321 C C . SER A 1 178 ? 11.097 -10.417 -11.247 1.00 97.56 178 SER A C 1
ATOM 1323 O O . SER A 1 178 ? 10.857 -9.909 -10.146 1.00 97.56 178 SER A O 1
ATOM 1325 N N . THR A 1 179 ? 11.752 -9.738 -12.183 1.00 98.12 179 THR A N 1
ATOM 1326 C CA . THR A 1 179 ? 12.009 -8.301 -12.115 1.00 98.12 179 THR A CA 1
ATOM 1327 C C . THR A 1 179 ? 11.633 -7.644 -13.433 1.00 98.12 179 THR A C 1
ATOM 1329 O O . THR A 1 179 ? 12.188 -8.010 -14.470 1.00 98.12 179 THR A O 1
ATOM 1332 N N . ASP A 1 180 ? 10.757 -6.646 -13.353 1.00 97.44 180 ASP A N 1
ATOM 1333 C CA . ASP A 1 180 ? 10.209 -5.903 -14.486 1.00 97.44 180 ASP A CA 1
ATOM 1334 C C . ASP A 1 180 ? 10.720 -4.460 -14.497 1.00 97.44 180 ASP A C 1
ATOM 1336 O O . ASP A 1 180 ? 10.672 -3.757 -13.482 1.00 97.44 180 ASP A O 1
ATOM 1340 N N . VAL A 1 181 ? 11.220 -4.007 -15.650 1.00 97.50 181 VAL A N 1
ATOM 1341 C CA . VAL A 1 181 ? 11.817 -2.671 -15.838 1.00 97.50 181 VAL A CA 1
ATOM 1342 C C . VAL A 1 181 ? 11.335 -2.027 -17.136 1.00 97.50 181 VAL A C 1
ATOM 1344 O O . VAL A 1 181 ? 11.067 -2.728 -18.107 1.00 97.50 181 VAL A O 1
ATOM 1347 N N . GLY A 1 182 ? 11.319 -0.693 -17.191 1.00 96.88 182 GLY A N 1
ATOM 1348 C CA . GLY A 1 182 ? 11.131 0.061 -18.436 1.00 96.88 182 GLY A CA 1
ATOM 1349 C C . GLY A 1 182 ? 9.699 0.525 -18.719 1.00 96.88 182 GLY A C 1
ATOM 1350 O O . GLY A 1 182 ? 8.792 0.378 -17.898 1.00 96.88 182 GLY A O 1
ATOM 1351 N N . ILE A 1 183 ? 9.526 1.148 -19.888 1.00 97.31 183 ILE A N 1
ATOM 1352 C CA . ILE A 1 183 ? 8.266 1.723 -20.376 1.00 97.31 183 ILE A CA 1
ATOM 1353 C C . ILE A 1 183 ? 8.085 1.311 -21.852 1.00 97.31 183 ILE A C 1
ATOM 1355 O O . ILE A 1 183 ? 8.762 1.877 -22.712 1.00 97.31 183 ILE A O 1
ATOM 1359 N N . PRO A 1 184 ? 7.189 0.359 -22.174 1.00 95.50 184 PRO A N 1
ATOM 1360 C CA . PRO A 1 184 ? 6.486 -0.525 -21.240 1.00 95.50 184 PRO A CA 1
ATOM 1361 C C . PRO A 1 184 ? 7.458 -1.468 -20.514 1.00 95.50 184 PRO A C 1
ATOM 1363 O O . PRO A 1 184 ? 8.555 -1.745 -21.003 1.00 95.50 184 PRO A O 1
ATOM 1366 N N . ALA A 1 185 ? 7.056 -1.947 -19.340 1.00 96.69 185 ALA A N 1
ATOM 1367 C CA . ALA A 1 185 ? 7.874 -2.828 -18.525 1.00 96.69 185 ALA A CA 1
ATOM 1368 C C . ALA A 1 185 ? 8.076 -4.189 -19.204 1.00 96.69 185 ALA A C 1
ATOM 1370 O O . ALA A 1 185 ? 7.190 -4.677 -19.909 1.00 96.69 185 ALA A O 1
ATOM 1371 N N . ARG A 1 186 ? 9.254 -4.785 -19.023 1.00 95.38 186 ARG A N 1
ATOM 1372 C CA . ARG A 1 186 ? 9.590 -6.133 -19.489 1.00 95.38 186 ARG A CA 1
ATOM 1373 C C . ARG A 1 186 ? 10.365 -6.877 -18.414 1.00 95.38 186 ARG A C 1
ATOM 1375 O O . ARG A 1 186 ? 11.205 -6.278 -17.734 1.00 95.38 186 ARG A O 1
ATOM 1382 N N . VAL A 1 187 ? 10.143 -8.186 -18.338 1.00 94.94 187 VAL A N 1
ATOM 1383 C CA . VAL A 1 187 ? 10.928 -9.094 -17.498 1.00 94.94 187 VAL A CA 1
ATOM 1384 C C . VAL A 1 187 ? 12.390 -9.069 -17.949 1.00 94.94 187 VAL A C 1
ATOM 1386 O O . VAL A 1 187 ? 12.700 -9.387 -19.096 1.00 94.94 187 VAL A O 1
ATOM 1389 N N . VAL A 1 188 ? 13.303 -8.737 -17.037 1.00 92.44 188 VAL A N 1
ATOM 1390 C CA . VAL A 1 188 ? 14.762 -8.778 -17.275 1.00 92.44 188 VAL A CA 1
ATOM 1391 C C . VAL A 1 188 ? 15.480 -9.835 -16.448 1.00 92.44 188 VAL A C 1
ATOM 1393 O O . VAL A 1 188 ? 16.639 -10.154 -16.710 1.00 92.44 188 VAL A O 1
ATOM 1396 N N . ARG A 1 189 ? 14.809 -10.391 -15.438 1.00 84.19 189 ARG A N 1
ATOM 1397 C CA . ARG A 1 189 ? 15.338 -11.470 -14.608 1.00 84.19 189 ARG A CA 1
ATOM 1398 C C . ARG A 1 189 ? 14.197 -12.306 -14.056 1.00 84.19 189 ARG A C 1
ATOM 1400 O O . ARG A 1 189 ? 13.214 -11.752 -13.580 1.00 84.19 189 ARG A O 1
ATOM 1407 N N . VAL A 1 190 ? 14.390 -13.617 -14.050 1.00 82.44 190 VAL A N 1
ATOM 1408 C CA . VAL A 1 190 ? 13.623 -14.574 -13.246 1.00 82.44 190 VAL A CA 1
ATOM 1409 C C . VAL A 1 190 ? 14.616 -15.194 -12.264 1.00 82.44 190 VAL A C 1
ATOM 1411 O O . VAL A 1 190 ? 15.765 -15.444 -12.644 1.00 82.44 190 VAL A O 1
ATOM 1414 N N . ARG A 1 191 ? 14.245 -15.304 -10.989 1.00 69.81 191 ARG A N 1
ATOM 1415 C CA . ARG A 1 191 ? 15.085 -15.928 -9.958 1.00 69.81 191 ARG A CA 1
ATOM 1416 C C . ARG A 1 191 ? 14.744 -17.391 -9.763 1.00 69.81 191 ARG A C 1
ATOM 1418 O O . ARG A 1 191 ? 13.552 -17.730 -9.900 1.00 69.81 191 ARG A O 1
#

Nearest PDB structures (foldseek):
  6wye-assembly2_F-5  TM=9.782E-01  e=2.527E-18  Neisseria gonorrhoeae
  6wye-assembly1_E-4  TM=9.750E-01  e=3.172E-18  Neisseria gonorrhoeae
  6wye-assembly2_B-5  TM=9.787E-01  e=9.334E-18  Neisseria gonorrhoeae
  6wye-assembly1_A-3  TM=8.965E-01  e=1.797E-18  Neisseria gonorrhoeae
  6wye-assembly1_C-3  TM=8.970E-01  e=1.743E-17  Neisseria gonorrhoeae

Solvent-accessible surface area (backbone atoms only — not comparable to full-atom values): 9152 Å² total; per-residue (Å²): 131,63,67,68,57,57,50,50,54,52,52,52,50,54,53,52,52,52,49,54,52,49,53,54,50,50,46,30,43,49,40,40,54,74,73,35,90,82,59,87,46,66,66,52,44,66,74,68,34,45,32,52,48,38,50,57,39,36,57,55,11,25,61,32,32,80,72,67,40,49,68,63,7,47,51,42,23,50,52,35,22,72,76,36,40,31,40,47,37,28,71,32,45,72,49,56,28,59,31,38,46,78,22,44,56,21,37,38,30,54,52,20,34,38,31,37,48,20,38,36,27,24,38,22,32,34,29,56,81,73,87,73,82,73,80,30,14,24,36,39,29,36,47,23,38,39,28,43,44,16,35,37,40,24,64,40,48,37,25,40,47,16,34,39,34,60,58,12,33,37,74,68,70,40,59,55,36,21,32,32,39,44,81,70,40,43,80,79,45,75,111

Sequence (191 aa):
MDPRKLIKDKLNRIKTDLGAIRDSVLYDVHAFRERDPAAQSDAEVLLLYPGMHALLFHRAAHALHEKGYTFAARAISQGARFITGIEIHPAAKIGKGLVIDHGAAVVIGETAEVGDNCTIYQGVTLGGTGKDTGKRHPTIGNNVLIGAGAKVLGPFKVGDGARIAAGAVVLEEVPENSTDVGIPARVVRVR

Foldseek 3Di:
DDPVVVVVVVVVVVVVVVVVVVVLLVQQLVLCVVPPPPDDDSCCSCPPALQSLLVVLLVVLLVCVVVVVQVVSVVSQVVSCVVRLAHARSQEAEEGSEAEACAHLHHHDNQEYAYESEYHYYQEYQEFDDDDPDQGGDYEYANEYAEHNEYAYTHEYAADCEYEYHNEYEDYYHYHQFYWDDVPTDTPDHD

pLDDT: mean 95.88, std 5.19, range [69.0, 98.94]